Protein AF-A0A3C1FKF6-F1 (afdb_monomer)

pLDDT: mean 71.64, std 15.92, range [26.89, 93.25]

Solvent-accessible surface area (backbone atoms only — not comparable to full-atom values): 16112 Å² total; per-residue (Å²): 134,60,52,65,90,74,88,62,77,62,53,76,77,68,57,51,98,50,47,84,49,76,46,76,50,92,51,84,64,44,68,43,78,48,68,48,62,38,90,73,59,41,67,43,50,46,66,61,91,93,42,79,44,77,47,81,35,76,62,94,74,85,69,82,33,74,43,48,77,45,77,36,74,82,40,83,97,44,19,34,37,37,34,48,34,71,56,43,44,52,60,42,84,43,71,40,92,86,81,68,47,59,35,39,35,25,54,47,80,62,67,15,29,9,23,78,69,58,48,82,58,75,52,31,30,38,46,59,34,51,57,21,47,41,31,37,65,72,37,96,61,61,45,69,46,46,40,81,47,27,35,41,39,37,35,93,86,25,60,74,66,70,76,89,65,76,78,81,76,78,91,84,79,84,89,72,98,69,84,79,52,91,54,61,80,58,45,77,74,38,37,70,74,58,83,87,45,46,70,57,52,53,51,51,51,55,50,53,34,72,77,35,60,73,70,59,22,53,54,41,44,51,52,50,24,44,34,24,49,42,71,68,38,22,70,61,17,40,51,44,51,52,53,49,33,74,76,34,74,63,44,72,74,33,36,49,48,29,28,54,46,12,52,21,30,43,74,69,69,36,54,71,62,12,48,61,28,45,74,68,69

Nearest PDB structures (foldseek):
  8xwx-assembly1_B  TM=8.478E-01  e=4.883E-01  Homo sapiens
  8u1z-assembly1_A  TM=7.559E-01  e=1.425E+00  Homo sapiens
  3r9a-assembly1_D  TM=6.522E-01  e=1.766E+00  Homo sapiens
  9e8j-assembly1_Y  TM=7.747E-01  e=3.543E+00  Homo sapiens
  4f3v-assembly1_A  TM=7.743E-01  e=4.160E+00  Mycobacterium tuberculosis

Structure (mmCIF, N/CA/C/O backbone):
data_AF-A0A3C1FKF6-F1
#
_entry.id   AF-A0A3C1FKF6-F1
#
loop_
_atom_site.group_PDB
_atom_site.id
_atom_site.type_symbol
_atom_site.label_atom_id
_atom_site.label_alt_id
_atom_site.label_comp_id
_atom_site.label_asym_id
_atom_site.label_entity_id
_atom_site.label_seq_id
_atom_site.pdbx_PDB_ins_code
_atom_site.Cartn_x
_atom_site.Cartn_y
_atom_site.Cartn_z
_atom_site.occupancy
_atom_site.B_iso_or_equiv
_atom_site.auth_seq_id
_atom_site.auth_comp_id
_atom_site.auth_asym_id
_atom_site.auth_atom_id
_atom_site.pdbx_PDB_model_num
ATOM 1 N N . ASP A 1 1 ? -11.490 12.341 20.917 1.00 43.66 1 ASP A N 1
ATOM 2 C CA . ASP A 1 1 ? -12.659 11.537 21.288 1.00 43.66 1 ASP A CA 1
ATOM 3 C C . ASP A 1 1 ? -12.251 10.099 21.437 1.00 43.66 1 ASP A C 1
ATOM 5 O O . ASP A 1 1 ? -11.750 9.512 20.485 1.00 43.66 1 ASP A O 1
ATOM 9 N N . ALA A 1 2 ? -12.345 9.645 22.684 1.00 59.50 2 ALA A N 1
ATOM 10 C CA . ALA A 1 2 ? -12.038 8.303 23.149 1.00 59.50 2 ALA A CA 1
ATOM 11 C C . ALA A 1 2 ? -13.288 7.409 23.077 1.00 59.50 2 ALA A C 1
ATOM 13 O O . ALA A 1 2 ? -14.378 7.893 22.763 1.00 59.50 2 ALA A O 1
ATOM 14 N N . GLN A 1 3 ? -13.075 6.123 23.362 1.00 49.59 3 GLN A N 1
ATOM 15 C CA . GLN A 1 3 ? -14.028 5.014 23.460 1.00 49.59 3 GLN A CA 1
ATOM 16 C C . GLN A 1 3 ? -15.502 5.425 23.669 1.00 49.59 3 GLN A C 1
ATOM 18 O O . GLN A 1 3 ? -15.863 6.082 24.644 1.00 49.59 3 GLN A O 1
ATOM 23 N N . ALA A 1 4 ? -16.360 4.972 22.758 1.00 65.94 4 ALA A N 1
ATOM 24 C CA . ALA A 1 4 ? -17.811 5.092 22.836 1.00 65.94 4 ALA A CA 1
ATOM 25 C C . ALA A 1 4 ? -18.437 3.718 23.110 1.00 65.94 4 ALA A C 1
ATOM 27 O O . ALA A 1 4 ? -18.045 2.720 22.498 1.00 65.94 4 ALA A O 1
ATOM 28 N N . ASP A 1 5 ? -19.416 3.677 24.011 1.00 60.38 5 ASP A N 1
ATOM 29 C CA . ASP A 1 5 ? -20.272 2.508 24.207 1.00 60.38 5 ASP A CA 1
ATOM 30 C C . ASP A 1 5 ? -21.314 2.479 23.081 1.00 60.38 5 ASP A C 1
ATOM 32 O O . ASP A 1 5 ? -22.053 3.449 22.885 1.00 60.38 5 ASP A O 1
ATOM 36 N N . VAL A 1 6 ? -21.299 1.420 22.272 1.00 63.25 6 VAL A N 1
ATOM 37 C CA . VAL A 1 6 ? -22.139 1.316 21.074 1.00 63.25 6 VAL A CA 1
ATOM 38 C C . VAL A 1 6 ? -23.242 0.310 21.350 1.00 63.25 6 VAL A C 1
ATOM 40 O O . VAL A 1 6 ? -22.987 -0.884 21.493 1.00 63.25 6 VAL A O 1
ATOM 43 N N . ASP A 1 7 ? -24.487 0.784 21.371 1.00 64.38 7 ASP A N 1
ATOM 44 C CA . ASP A 1 7 ? -25.646 -0.093 21.491 1.00 64.38 7 ASP A CA 1
ATOM 45 C C . ASP A 1 7 ? -25.790 -0.973 20.238 1.00 64.38 7 ASP A C 1
ATOM 47 O O . ASP A 1 7 ? -26.153 -0.512 19.153 1.00 64.38 7 ASP A O 1
ATOM 51 N N . MET A 1 8 ? -25.499 -2.265 20.395 1.00 61.62 8 MET A N 1
ATOM 52 C CA . MET A 1 8 ? -25.597 -3.269 19.333 1.00 61.62 8 MET A CA 1
ATOM 53 C C . MET A 1 8 ? -26.901 -4.079 19.376 1.00 61.62 8 MET A C 1
ATOM 55 O O . MET A 1 8 ? -27.071 -5.018 18.596 1.00 61.62 8 MET A O 1
ATOM 59 N N . SER A 1 9 ? -27.859 -3.729 20.240 1.00 55.47 9 SER A N 1
ATOM 60 C CA . SER A 1 9 ? -29.133 -4.455 20.363 1.00 55.47 9 SER A CA 1
ATOM 61 C C . SER A 1 9 ? -29.942 -4.483 19.051 1.00 55.47 9 SER A C 1
ATOM 63 O O . SER A 1 9 ? -30.599 -5.483 18.741 1.00 55.47 9 SER A O 1
ATOM 65 N N . ILE A 1 10 ? -29.801 -3.447 18.212 1.00 52.59 10 ILE A N 1
ATOM 66 C CA . ILE A 1 10 ? -30.466 -3.308 16.902 1.00 52.59 10 ILE A CA 1
ATOM 67 C C . ILE A 1 10 ? -29.876 -4.250 15.832 1.00 52.59 10 ILE A C 1
ATOM 69 O O . ILE A 1 10 ? -30.537 -4.556 14.840 1.00 52.59 10 ILE A O 1
ATOM 73 N N . MET A 1 11 ? -28.675 -4.806 16.028 1.00 52.12 11 MET A N 1
ATOM 74 C CA . MET A 1 11 ? -28.052 -5.705 15.042 1.00 52.12 11 MET A CA 1
ATOM 75 C C . MET A 1 11 ? -28.843 -7.003 14.834 1.00 52.12 11 MET A C 1
ATOM 77 O O . MET A 1 11 ? -28.886 -7.534 13.722 1.00 52.12 11 MET A O 1
ATOM 81 N N . SER A 1 12 ? -29.544 -7.461 15.876 1.00 49.72 12 SER A N 1
ATOM 82 C CA . SER A 1 12 ? -30.463 -8.606 15.810 1.00 49.72 12 SER A CA 1
ATOM 83 C C . SER A 1 12 ? -31.665 -8.372 14.879 1.00 49.72 12 SER A C 1
ATOM 85 O O . SER A 1 12 ? -32.233 -9.327 14.357 1.00 49.72 12 SER A O 1
ATOM 87 N N . LEU A 1 13 ? -32.022 -7.107 14.620 1.00 45.44 13 LEU A N 1
ATOM 88 C CA . LEU A 1 13 ? -33.142 -6.701 13.762 1.00 45.44 13 LEU A CA 1
ATOM 89 C C . LEU A 1 13 ? -32.719 -6.461 12.303 1.00 45.44 13 LEU A C 1
ATOM 91 O O . LEU A 1 13 ? -33.542 -6.586 11.400 1.00 45.44 13 LEU A O 1
ATOM 95 N N . VAL A 1 14 ? -31.440 -6.148 12.061 1.00 51.41 14 VAL A N 1
ATOM 96 C CA . VAL A 1 14 ? -30.857 -5.884 10.724 1.00 51.41 14 VAL A CA 1
ATOM 97 C C . VAL A 1 14 ? -30.174 -7.134 10.140 1.00 51.41 14 VAL A C 1
ATOM 99 O O . VAL A 1 14 ? -29.569 -7.080 9.073 1.00 51.41 14 VAL A O 1
ATOM 102 N N . SER A 1 15 ? -30.299 -8.283 10.813 1.00 48.06 15 SER A N 1
ATOM 103 C CA . SER A 1 15 ? -29.730 -9.581 10.423 1.00 48.06 15 SER A CA 1
ATOM 104 C C . SER A 1 15 ? -30.361 -10.141 9.133 1.00 48.06 15 SER A C 1
ATOM 106 O O . SER A 1 15 ? -31.078 -11.138 9.137 1.00 48.06 15 SER A O 1
ATOM 108 N N . GLY A 1 16 ? -30.101 -9.501 7.994 1.00 56.84 16 GLY A N 1
ATOM 109 C CA . GLY A 1 16 ? -30.131 -10.174 6.701 1.00 56.84 16 GLY A CA 1
ATOM 110 C C . GLY A 1 16 ? -28.993 -11.200 6.621 1.00 56.84 16 GLY A C 1
ATOM 111 O O . GLY A 1 16 ? -28.049 -11.146 7.405 1.00 56.84 16 GLY A O 1
ATOM 112 N N . ASN A 1 17 ? -29.040 -12.109 5.639 1.00 64.50 17 ASN A N 1
ATOM 113 C CA . ASN A 1 17 ? -28.049 -13.178 5.376 1.00 64.50 17 ASN A CA 1
ATOM 114 C C . ASN A 1 17 ? -26.605 -12.689 5.049 1.00 64.50 17 ASN A C 1
ATOM 116 O O . ASN A 1 17 ? -25.882 -13.351 4.301 1.00 64.50 17 ASN A O 1
ATOM 120 N N . LEU A 1 18 ? -26.199 -11.500 5.495 1.00 68.44 18 LEU A N 1
ATOM 121 C CA . LEU A 1 18 ? -24.912 -10.857 5.219 1.00 68.44 18 LEU A CA 1
ATOM 122 C 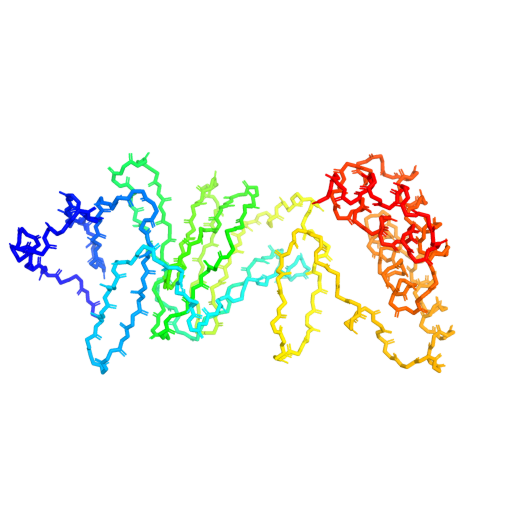C . LEU A 1 18 ? -24.013 -10.755 6.449 1.00 68.44 18 LEU A C 1
ATOM 124 O O . LEU A 1 18 ? -22.802 -10.669 6.284 1.00 68.44 18 LEU A O 1
ATOM 128 N N . MET A 1 19 ? -24.574 -10.775 7.657 1.00 74.00 19 MET A N 1
ATOM 129 C CA . MET A 1 19 ? -23.821 -10.635 8.899 1.00 74.00 19 MET A CA 1
ATOM 130 C C . MET A 1 19 ? -24.440 -11.530 9.968 1.00 74.00 19 MET A C 1
ATOM 132 O O . MET A 1 19 ? -25.651 -11.495 10.178 1.00 74.00 19 MET A O 1
ATOM 136 N N . SER A 1 20 ? -23.616 -12.344 10.621 1.00 71.94 20 SER A N 1
ATOM 137 C CA . SER A 1 20 ? -24.072 -13.358 11.579 1.00 71.94 20 SER A CA 1
ATOM 138 C C . SER A 1 20 ? -23.822 -12.980 13.034 1.00 71.94 20 SER A C 1
ATOM 140 O O . SER A 1 20 ? -24.512 -13.488 13.916 1.00 71.94 20 SER A O 1
ATOM 142 N N . ARG A 1 21 ? -22.839 -12.116 13.308 1.00 77.25 21 ARG A N 1
ATOM 143 C CA . ARG A 1 21 ? -22.433 -11.761 14.673 1.00 77.25 21 ARG A CA 1
ATOM 144 C C . ARG A 1 21 ? -21.689 -10.428 14.699 1.00 77.25 21 ARG A C 1
ATOM 146 O O . ARG A 1 21 ? -20.977 -10.103 13.757 1.00 77.25 21 ARG A O 1
ATOM 153 N N . GLY A 1 22 ? -21.836 -9.682 15.792 1.00 80.81 22 GLY A N 1
ATOM 154 C CA . GLY A 1 22 ? -21.051 -8.489 16.104 1.00 80.81 22 GLY A CA 1
ATOM 155 C C . GLY A 1 22 ? -20.563 -8.532 17.550 1.00 80.81 22 GLY A C 1
ATOM 156 O O . GLY A 1 22 ? -21.286 -9.002 18.429 1.00 80.81 22 GLY A O 1
ATOM 157 N N . ARG A 1 23 ? -19.334 -8.079 17.806 1.00 85.56 23 ARG A N 1
ATOM 158 C CA . ARG A 1 23 ? -18.764 -7.926 19.154 1.00 85.56 23 ARG A CA 1
ATOM 159 C C . ARG A 1 23 ? -17.966 -6.630 19.250 1.00 85.56 23 ARG A C 1
ATOM 161 O O . ARG A 1 23 ? -17.277 -6.256 18.305 1.00 85.56 23 ARG A O 1
ATOM 168 N N . GLN A 1 24 ? -18.031 -5.979 20.403 1.00 85.56 24 GLN A N 1
ATOM 169 C CA . GLN A 1 24 ? -17.144 -4.869 20.726 1.00 85.56 24 GLN A CA 1
ATOM 170 C C . GLN A 1 24 ? -15.888 -5.428 21.392 1.00 85.56 24 GLN A C 1
ATOM 172 O O . GLN A 1 24 ? -15.977 -6.280 22.277 1.00 85.56 24 GLN A O 1
ATOM 177 N N . VAL A 1 25 ? -14.723 -4.975 20.939 1.00 86.81 25 VAL A N 1
ATOM 178 C CA . VAL A 1 25 ? -13.428 -5.326 21.525 1.00 86.81 25 VAL A CA 1
ATOM 179 C C . VAL A 1 25 ? -12.979 -4.157 22.393 1.00 86.81 25 VAL A C 1
ATOM 181 O O . VAL A 1 25 ? -13.011 -3.004 21.961 1.00 86.81 25 VAL A O 1
ATOM 184 N N . SER A 1 26 ? -12.596 -4.450 23.634 1.00 85.12 26 SER A N 1
ATOM 185 C CA . SER A 1 26 ? -12.106 -3.437 24.568 1.00 85.12 26 SER A CA 1
ATOM 186 C C . SER A 1 26 ? -10.786 -2.847 24.079 1.00 85.12 26 SER A C 1
ATOM 188 O O . SER A 1 26 ? -9.858 -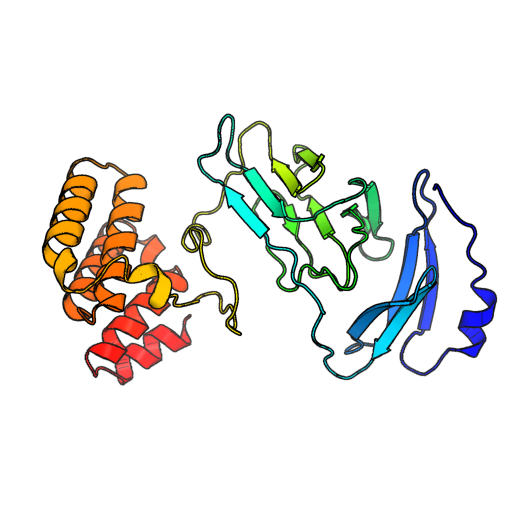3.585 23.755 1.00 85.12 26 SER A O 1
ATOM 190 N N . HIS A 1 27 ? -10.697 -1.521 24.070 1.00 88.19 27 HIS A N 1
ATOM 191 C CA . HIS A 1 27 ? -9.479 -0.776 23.779 1.00 88.19 27 HIS A CA 1
ATOM 192 C C . HIS A 1 27 ? -9.537 0.564 24.526 1.00 88.19 27 HIS A C 1
ATOM 194 O O . HIS A 1 27 ? -10.615 1.132 24.679 1.00 88.19 27 HIS A O 1
ATOM 200 N N . GLU A 1 28 ? -8.391 1.063 24.991 1.00 85.00 28 GLU A N 1
ATOM 201 C CA . GLU A 1 28 ? -8.305 2.255 25.850 1.00 85.00 28 GLU A CA 1
ATOM 202 C C . GLU A 1 28 ? -8.667 3.550 25.097 1.00 85.00 28 GLU A C 1
ATOM 204 O O . GLU A 1 28 ? -9.496 4.333 25.554 1.00 85.00 28 GLU A O 1
ATOM 209 N N . ASP A 1 29 ? -8.101 3.746 23.900 1.00 85.00 29 ASP A N 1
ATOM 210 C CA . ASP A 1 29 ? -8.241 5.012 23.161 1.00 85.00 29 ASP A CA 1
ATOM 211 C C . ASP A 1 29 ? -9.274 5.023 22.021 1.00 85.00 29 ASP A C 1
ATOM 213 O O . ASP A 1 29 ? -9.633 6.096 21.530 1.00 85.00 29 ASP A O 1
ATOM 217 N N . VAL A 1 30 ? -9.752 3.861 21.562 1.00 87.00 30 VAL A N 1
ATOM 218 C CA . VAL A 1 30 ? -10.619 3.751 20.376 1.00 87.00 30 VAL A CA 1
ATOM 219 C C . VAL A 1 30 ? -11.775 2.781 20.588 1.00 87.00 30 VAL A C 1
ATOM 221 O O . VAL A 1 30 ? -11.711 1.868 21.404 1.00 87.00 30 VAL A O 1
ATOM 224 N N . THR A 1 31 ? -12.839 2.958 19.809 1.00 87.00 31 THR A N 1
ATOM 225 C CA . THR A 1 31 ? -13.939 1.992 19.728 1.00 87.00 31 THR A CA 1
ATOM 226 C C . THR A 1 31 ? -13.635 0.968 18.646 1.00 87.00 31 THR A C 1
ATOM 228 O O . THR A 1 31 ? -13.514 1.328 17.474 1.00 87.00 31 THR A O 1
ATOM 231 N N . VAL A 1 32 ? -13.557 -0.308 19.020 1.00 88.88 32 VAL A N 1
ATOM 232 C CA . VAL A 1 32 ? -13.322 -1.408 18.080 1.00 88.88 32 VAL A CA 1
ATOM 233 C C . VAL A 1 32 ? -14.561 -2.288 18.014 1.00 88.88 32 VAL A C 1
ATOM 235 O O . VAL A 1 32 ? -14.992 -2.845 19.022 1.00 88.88 32 VAL A O 1
ATOM 238 N N . LEU A 1 33 ? -15.122 -2.430 16.816 1.00 88.38 33 LEU A N 1
ATOM 239 C CA . LEU A 1 33 ? -16.244 -3.322 16.539 1.00 88.38 33 LEU A CA 1
ATOM 240 C C . LEU A 1 33 ? -15.793 -4.374 15.524 1.00 88.38 33 LEU A C 1
ATOM 242 O O . LEU A 1 33 ? -15.226 -4.029 14.489 1.00 88.38 33 LEU A O 1
ATOM 246 N N . ALA A 1 34 ? -16.046 -5.645 15.824 1.00 87.38 34 ALA A N 1
ATOM 247 C CA . ALA A 1 34 ? -15.732 -6.775 14.960 1.00 87.38 34 ALA A CA 1
ATOM 248 C C . ALA A 1 34 ? -17.022 -7.492 14.555 1.00 87.38 34 ALA A C 1
ATOM 250 O O . ALA A 1 34 ? -17.866 -7.781 15.409 1.00 87.38 34 ALA A O 1
ATOM 251 N N . PHE A 1 35 ? -17.158 -7.792 13.264 1.00 84.62 35 PHE A N 1
ATOM 252 C CA . PHE A 1 35 ? -18.355 -8.394 12.684 1.00 84.62 35 PHE A CA 1
ATOM 253 C C . PHE A 1 35 ? -18.009 -9.628 11.857 1.00 84.62 35 PHE A C 1
ATOM 255 O O . PHE A 1 35 ? -17.092 -9.588 11.039 1.00 84.62 35 PHE A O 1
ATOM 262 N N . ASP A 1 36 ? -18.808 -10.679 12.010 1.00 83.88 36 ASP A N 1
ATOM 263 C CA . ASP A 1 36 ? -18.746 -11.862 11.160 1.00 83.88 36 ASP A CA 1
ATOM 264 C C . ASP A 1 36 ? -19.649 -11.613 9.951 1.00 83.88 36 ASP A C 1
ATOM 266 O O . ASP A 1 36 ? -20.876 -11.514 10.083 1.00 83.88 36 ASP A O 1
ATOM 270 N N . VAL A 1 37 ? -19.041 -11.490 8.773 1.00 82.25 37 VAL A N 1
ATOM 271 C CA . VAL A 1 37 ? -19.737 -11.213 7.511 1.00 82.25 37 VAL A CA 1
ATOM 272 C C . VAL A 1 37 ? -19.720 -12.432 6.593 1.00 82.25 37 VAL A C 1
ATOM 274 O O . VAL A 1 37 ? -18.760 -13.199 6.554 1.00 82.25 37 VAL A O 1
ATOM 277 N N . ALA A 1 38 ? -20.793 -12.623 5.827 1.00 77.94 38 ALA A N 1
ATOM 278 C CA . ALA A 1 38 ? -20.892 -13.718 4.870 1.00 77.94 38 ALA A CA 1
ATOM 279 C C . ALA A 1 38 ? -19.832 -13.576 3.764 1.00 77.94 38 ALA A C 1
ATOM 281 O O . ALA A 1 38 ? -19.553 -12.468 3.297 1.00 77.94 38 ALA A O 1
ATOM 282 N N . ALA A 1 39 ? -19.286 -14.697 3.288 1.00 74.81 39 ALA A N 1
ATOM 283 C CA . ALA A 1 39 ? -18.313 -14.697 2.197 1.00 74.81 39 ALA A CA 1
ATOM 284 C C . ALA A 1 39 ? -18.851 -13.967 0.949 1.00 74.81 39 ALA A C 1
ATOM 286 O O . ALA A 1 39 ? -20.017 -14.115 0.577 1.00 74.81 39 ALA A O 1
ATOM 287 N N . GLY A 1 40 ? -17.994 -13.171 0.305 1.00 69.94 40 GLY A N 1
ATOM 288 C CA . GLY A 1 40 ? -18.373 -12.333 -0.840 1.00 69.94 40 GLY A CA 1
ATOM 289 C C . GLY A 1 40 ? -19.103 -11.034 -0.471 1.00 69.94 40 GLY A C 1
ATOM 290 O O . GLY A 1 40 ? -19.538 -10.316 -1.368 1.00 69.94 40 GLY A O 1
ATOM 291 N N . THR A 1 41 ? -19.235 -10.714 0.820 1.00 70.75 41 THR A N 1
ATOM 292 C CA . THR A 1 41 ? -19.714 -9.403 1.276 1.00 70.75 41 THR A CA 1
ATOM 293 C C . THR A 1 41 ? -18.579 -8.386 1.206 1.00 70.75 41 THR A C 1
ATOM 295 O O . THR A 1 41 ? -17.487 -8.621 1.716 1.00 70.75 41 THR A O 1
ATOM 298 N N . MET A 1 42 ? -18.846 -7.248 0.581 1.00 71.31 42 MET A N 1
ATOM 299 C CA . MET A 1 42 ? -17.968 -6.087 0.538 1.00 71.31 42 MET A CA 1
ATOM 300 C C . MET A 1 42 ? -18.479 -5.011 1.492 1.00 71.31 42 MET A C 1
ATOM 302 O O . MET A 1 42 ? -19.687 -4.848 1.675 1.00 71.31 42 MET A O 1
ATOM 306 N N . VAL A 1 43 ? -17.543 -4.272 2.085 1.00 75.38 43 VAL A N 1
ATOM 307 C CA . VAL A 1 43 ? -17.825 -3.174 3.013 1.00 75.38 43 VAL A CA 1
ATOM 308 C C . VAL A 1 43 ? -17.621 -1.854 2.285 1.00 75.38 43 VAL A C 1
ATOM 310 O O . VAL A 1 43 ? -16.530 -1.592 1.776 1.00 75.38 43 VAL A O 1
ATOM 313 N N . HIS A 1 44 ? -18.644 -1.008 2.267 1.00 73.38 44 HIS A N 1
ATOM 314 C CA . HIS A 1 44 ? -18.557 0.358 1.774 1.00 73.38 44 HIS A CA 1
ATOM 315 C C . HIS A 1 44 ? -18.747 1.332 2.935 1.00 73.38 44 HIS A C 1
ATOM 317 O O . HIS A 1 44 ? -19.688 1.207 3.714 1.00 73.38 44 HIS A O 1
ATOM 323 N N . VAL A 1 45 ? -17.833 2.294 3.064 1.00 74.06 45 VAL A N 1
ATOM 324 C CA . VAL A 1 45 ? -17.867 3.291 4.135 1.00 74.06 45 VAL A CA 1
ATOM 325 C C . VAL A 1 45 ? -18.163 4.650 3.529 1.00 74.06 45 VAL A C 1
ATOM 327 O O . VAL A 1 45 ? -17.423 5.138 2.671 1.00 74.06 45 VAL A O 1
ATOM 330 N N . ASN A 1 46 ? -19.231 5.270 4.016 1.00 70.88 46 ASN A N 1
ATOM 331 C CA . ASN A 1 46 ? -19.628 6.621 3.668 1.00 70.88 46 ASN A CA 1
ATOM 332 C C . ASN A 1 46 ? -19.758 7.470 4.936 1.00 70.88 46 ASN A C 1
ATOM 334 O O . ASN A 1 46 ? -19.974 6.963 6.038 1.00 70.88 46 ASN A O 1
ATOM 338 N N . ARG A 1 47 ? -19.657 8.786 4.782 1.00 69.81 47 ARG A N 1
ATOM 339 C CA . ARG A 1 47 ? -19.917 9.733 5.859 1.00 69.81 47 ARG A CA 1
ATOM 340 C C . ARG A 1 47 ? -20.894 10.785 5.373 1.00 69.81 47 ARG A C 1
ATOM 342 O O . ARG A 1 47 ? -20.590 11.561 4.471 1.00 69.81 47 ARG A O 1
ATOM 349 N N . GLN A 1 48 ? -22.050 10.842 6.017 1.00 71.38 48 GLN A N 1
ATOM 350 C CA . GLN A 1 48 ? -23.033 11.893 5.804 1.00 71.38 48 GLN A CA 1
ATOM 351 C C . GLN A 1 48 ? -23.006 12.822 7.016 1.00 71.38 48 GLN A C 1
ATOM 353 O O . GLN A 1 48 ? -23.472 12.471 8.098 1.00 71.38 48 GLN A O 1
ATOM 358 N N . GLN A 1 49 ? -22.422 14.011 6.841 1.00 74.69 49 GLN A N 1
ATOM 359 C CA . GLN A 1 49 ? -22.231 14.998 7.910 1.00 74.69 49 GLN A CA 1
ATOM 360 C C . GLN A 1 49 ? -21.435 14.413 9.102 1.00 74.69 49 GLN A C 1
ATOM 362 O O . GLN A 1 49 ? -20.231 14.156 8.996 1.00 74.69 49 GLN A O 1
ATOM 367 N N . SER A 1 50 ? -22.101 14.193 10.235 1.00 76.88 50 SER A N 1
ATOM 368 C CA . SER A 1 50 ? -21.514 13.637 11.461 1.00 76.88 50 SER A CA 1
ATOM 369 C C . SER A 1 50 ? -21.777 12.140 11.631 1.00 76.88 50 SER A C 1
ATOM 371 O O . SER A 1 50 ? -21.350 11.565 12.626 1.00 76.88 50 SER A O 1
ATOM 373 N N . VAL A 1 51 ? -22.466 11.508 10.679 1.00 75.12 51 VAL A N 1
ATOM 374 C CA . VAL A 1 51 ? -22.838 10.093 10.740 1.00 75.12 51 VAL A CA 1
ATOM 375 C C . VAL A 1 51 ? -21.948 9.291 9.801 1.00 75.12 51 VAL A C 1
ATOM 377 O O . VAL A 1 51 ? -21.880 9.567 8.601 1.00 75.12 51 VAL A O 1
ATOM 380 N N . TRP A 1 52 ? -21.273 8.286 10.354 1.00 76.12 52 TRP A N 1
ATOM 381 C CA . TRP A 1 52 ? -20.623 7.239 9.573 1.00 76.12 52 TRP A CA 1
ATOM 382 C C . TRP A 1 52 ? -21.650 6.165 9.232 1.00 76.12 52 TRP A C 1
ATOM 384 O O . TRP A 1 52 ? -22.335 5.653 10.114 1.00 76.12 52 TRP A O 1
ATOM 394 N N . GLN A 1 53 ? -21.753 5.842 7.949 1.00 76.00 53 GLN A N 1
ATOM 395 C CA . GLN A 1 53 ? -22.613 4.790 7.430 1.00 76.00 53 GLN A CA 1
ATOM 396 C C . GLN A 1 53 ? -21.728 3.695 6.837 1.00 76.00 53 GLN A C 1
ATOM 398 O O . GLN A 1 53 ? -20.845 3.971 6.023 1.00 76.00 53 GLN A O 1
ATOM 403 N N . ILE A 1 54 ? -21.963 2.458 7.269 1.00 79.06 54 ILE A N 1
ATOM 404 C CA . ILE A 1 54 ? -21.242 1.275 6.807 1.00 79.06 54 ILE A CA 1
ATOM 405 C C . ILE A 1 54 ? -22.256 0.384 6.099 1.00 79.06 54 ILE A C 1
ATOM 407 O O . ILE A 1 54 ? -23.158 -0.160 6.733 1.00 79.06 54 ILE A O 1
ATOM 411 N N . ASP A 1 55 ? -22.106 0.246 4.788 1.00 74.00 55 ASP A N 1
ATOM 412 C CA . ASP A 1 55 ? -22.969 -0.581 3.958 1.00 74.00 55 ASP A CA 1
ATOM 413 C C . ASP A 1 55 ? -22.291 -1.928 3.689 1.00 74.00 55 ASP A C 1
ATOM 415 O O . ASP A 1 55 ? -21.137 -1.992 3.261 1.00 74.00 55 ASP A O 1
ATOM 419 N N . LEU A 1 56 ? -23.027 -3.017 3.911 1.00 74.62 56 LEU A N 1
ATOM 420 C CA . LEU A 1 56 ? -22.619 -4.371 3.544 1.00 74.62 56 LEU A CA 1
ATOM 421 C C . LEU A 1 56 ? -23.320 -4.756 2.242 1.00 74.62 56 LEU A C 1
ATOM 423 O O . LEU A 1 56 ? -24.544 -4.880 2.197 1.00 74.62 56 LEU A O 1
ATOM 427 N N . VAL A 1 57 ? -22.554 -4.943 1.172 1.00 71.12 57 VAL A N 1
ATOM 428 C CA . VAL A 1 57 ? -23.083 -5.160 -0.183 1.00 71.12 57 VAL A CA 1
ATOM 429 C C . VAL A 1 57 ? -22.447 -6.388 -0.828 1.00 71.12 57 VAL A C 1
ATOM 431 O O . VAL A 1 57 ? -21.306 -6.724 -0.547 1.00 71.12 57 VAL A O 1
ATOM 434 N N . ARG A 1 58 ? -23.170 -7.085 -1.713 1.00 64.38 58 ARG A N 1
ATOM 435 C CA . ARG A 1 58 ? -22.628 -8.236 -2.475 1.00 64.38 58 ARG A CA 1
ATOM 436 C C . ARG A 1 58 ? -22.038 -7.855 -3.837 1.00 64.38 58 ARG A C 1
ATOM 438 O O . ARG A 1 58 ? -21.459 -8.699 -4.510 1.00 64.38 58 ARG A O 1
ATOM 445 N N . ASN A 1 59 ? -22.207 -6.598 -4.246 1.00 55.59 59 ASN A N 1
ATOM 446 C CA . ASN A 1 59 ? -21.745 -6.074 -5.529 1.00 55.59 59 ASN A CA 1
ATOM 447 C C . ASN A 1 59 ? -20.561 -5.128 -5.306 1.00 55.59 59 ASN A C 1
ATOM 449 O O . ASN A 1 59 ? -20.524 -4.421 -4.301 1.00 55.59 59 ASN A O 1
ATOM 453 N N . TYR A 1 60 ? -19.623 -5.099 -6.255 1.00 52.72 60 TYR A N 1
ATOM 454 C CA . TYR A 1 60 ? -18.439 -4.243 -6.182 1.00 52.72 60 TYR A CA 1
ATOM 455 C C . TYR A 1 60 ? -18.827 -2.761 -6.172 1.00 52.72 60 TYR A C 1
ATOM 457 O O . TYR A 1 60 ? -19.471 -2.280 -7.105 1.00 52.72 60 TYR A O 1
ATOM 465 N N . VAL A 1 61 ? -18.418 -2.047 -5.123 1.00 52.09 61 VAL A N 1
ATOM 466 C CA . VAL A 1 61 ? -18.526 -0.589 -5.025 1.00 52.09 61 VAL A CA 1
ATOM 467 C C . VAL A 1 61 ? -17.112 -0.028 -5.040 1.00 52.09 61 VAL A C 1
ATOM 469 O O . VAL A 1 61 ? -16.301 -0.358 -4.177 1.00 52.09 61 VAL A O 1
ATOM 472 N N . THR A 1 62 ? -16.810 0.797 -6.040 1.00 46.81 62 THR A N 1
ATOM 473 C CA . THR A 1 62 ? -15.510 1.459 -6.167 1.00 46.81 62 THR A CA 1
ATOM 474 C C . THR A 1 62 ? -15.291 2.402 -4.974 1.00 46.81 62 THR A C 1
ATOM 476 O O . THR A 1 62 ? -16.139 3.266 -4.744 1.00 46.81 62 THR A O 1
ATOM 479 N N . PRO A 1 63 ? -14.185 2.280 -4.213 1.00 51.38 63 PRO A N 1
ATOM 480 C CA . PRO A 1 63 ? -13.856 3.229 -3.147 1.00 51.38 63 PRO A CA 1
ATOM 481 C C . PRO A 1 63 ? -13.683 4.652 -3.697 1.00 51.38 63 PRO A C 1
ATOM 483 O O . PRO A 1 63 ? -13.117 4.824 -4.775 1.00 51.38 63 PRO A O 1
ATOM 486 N N . ALA A 1 64 ? -14.121 5.679 -2.959 1.00 47.97 64 ALA A N 1
ATOM 487 C CA . ALA A 1 64 ? -14.007 7.069 -3.422 1.00 47.97 64 ALA A CA 1
ATOM 488 C C . ALA A 1 64 ? -12.558 7.609 -3.444 1.00 47.97 64 ALA A C 1
ATOM 490 O O . ALA A 1 64 ? -12.300 8.611 -4.109 1.00 47.97 64 ALA A O 1
ATOM 491 N N . GLY A 1 65 ? -11.604 6.962 -2.760 1.00 53.94 65 GLY A N 1
ATOM 492 C CA . GLY A 1 65 ? -10.189 7.341 -2.766 1.00 53.94 65 GLY A CA 1
ATOM 493 C C . GLY A 1 65 ? -9.239 6.195 -2.399 1.00 53.94 65 GLY A C 1
ATOM 494 O O . GLY A 1 65 ? -9.557 5.312 -1.606 1.00 53.94 65 GLY A O 1
ATOM 495 N N . VAL A 1 66 ? -8.030 6.210 -2.965 1.00 63.12 66 VAL A N 1
ATOM 496 C CA . VAL A 1 66 ? -6.987 5.215 -2.661 1.00 63.12 66 VAL A CA 1
ATOM 497 C C . VAL A 1 66 ? -5.855 5.873 -1.882 1.00 63.12 66 VAL A C 1
ATOM 499 O O . VAL A 1 66 ? -5.226 6.821 -2.355 1.00 63.12 66 VAL A O 1
ATOM 502 N N . LEU A 1 67 ? -5.555 5.333 -0.704 1.00 64.56 67 LEU A N 1
ATOM 503 C CA . LEU A 1 67 ? -4.397 5.711 0.094 1.00 64.56 67 LEU A CA 1
ATOM 504 C C . LEU A 1 67 ? -3.124 5.226 -0.599 1.00 64.56 67 LEU A C 1
ATOM 506 O O . LEU A 1 67 ? -2.862 4.028 -0.738 1.00 64.56 67 LEU A O 1
ATOM 510 N N . GLN A 1 68 ? -2.325 6.182 -1.068 1.00 65.75 68 GLN A N 1
ATOM 511 C CA . GLN A 1 68 ? -1.114 5.883 -1.818 1.00 65.75 68 GLN A CA 1
ATOM 512 C C . GLN A 1 68 ? -0.007 5.399 -0.888 1.00 65.75 68 GLN A C 1
ATOM 514 O O . GLN A 1 68 ? 0.512 6.167 -0.077 1.00 65.75 68 GLN A O 1
ATOM 519 N N . VAL A 1 69 ? 0.413 4.151 -1.085 1.00 66.06 69 VAL A N 1
ATOM 520 C CA . VAL A 1 69 ? 1.608 3.592 -0.451 1.00 66.06 69 VAL A CA 1
ATOM 521 C C . VAL A 1 69 ? 2.826 3.880 -1.334 1.00 66.06 69 VAL A C 1
ATOM 523 O O . VAL A 1 69 ? 3.007 3.286 -2.403 1.00 66.06 69 VAL A O 1
ATOM 526 N N . VAL A 1 70 ? 3.670 4.795 -0.876 1.00 68.81 70 VAL A N 1
ATOM 527 C CA . VAL A 1 70 ? 4.938 5.201 -1.481 1.00 68.81 70 VAL A CA 1
ATOM 528 C C . VAL A 1 70 ? 6.086 4.514 -0.748 1.00 68.81 70 VAL A C 1
ATOM 530 O O . VAL A 1 70 ? 6.083 4.393 0.470 1.00 68.81 70 VAL A O 1
ATOM 533 N N . ARG A 1 71 ? 7.082 4.043 -1.496 1.00 62.50 71 ARG A N 1
ATOM 534 C CA . ARG A 1 71 ? 8.299 3.456 -0.930 1.00 62.50 71 ARG A CA 1
ATOM 535 C C . ARG A 1 71 ? 9.453 4.418 -1.131 1.00 62.50 71 ARG A C 1
ATOM 537 O O . ARG A 1 71 ? 9.660 4.873 -2.255 1.00 62.50 71 ARG A O 1
ATOM 544 N N . GLU A 1 72 ? 10.219 4.665 -0.078 1.00 58.09 72 GLU A N 1
ATOM 545 C CA . GLU A 1 72 ? 11.403 5.521 -0.120 1.00 58.09 72 GLU A CA 1
ATOM 546 C C . GLU A 1 72 ? 12.643 4.738 0.356 1.00 58.09 72 GLU A C 1
ATOM 548 O O . GLU A 1 72 ? 13.116 4.935 1.474 1.00 58.09 72 GLU A O 1
ATOM 553 N N . PRO A 1 73 ? 13.188 3.831 -0.489 1.00 49.31 73 PRO A N 1
ATOM 554 C CA . PRO A 1 73 ? 14.371 3.015 -0.172 1.00 49.31 73 PRO A CA 1
ATOM 555 C C . PRO A 1 73 ? 15.603 3.817 0.251 1.00 49.31 73 PRO A C 1
ATOM 557 O O . PRO A 1 73 ? 16.396 3.343 1.053 1.00 49.31 73 PRO A O 1
ATOM 560 N N . ASN A 1 74 ? 15.776 5.006 -0.330 1.00 46.06 74 ASN A N 1
ATOM 561 C CA . ASN A 1 74 ? 16.990 5.817 -0.207 1.00 46.06 74 ASN A CA 1
ATOM 562 C C . ASN A 1 74 ? 16.819 7.002 0.751 1.00 46.06 74 ASN A C 1
ATOM 564 O O . ASN A 1 74 ? 17.637 7.918 0.734 1.00 46.06 74 ASN A O 1
ATOM 568 N N . ALA A 1 75 ? 15.723 7.051 1.507 1.00 47.94 75 ALA A N 1
ATOM 569 C CA . ALA A 1 75 ? 15.537 8.113 2.476 1.00 47.94 75 ALA A CA 1
ATOM 570 C C . ALA A 1 75 ? 16.427 7.871 3.701 1.00 47.94 75 ALA A C 1
ATOM 572 O O . ALA A 1 75 ? 16.411 6.789 4.286 1.00 47.94 75 ALA A O 1
ATOM 573 N N . GLU A 1 76 ? 17.198 8.885 4.083 1.00 39.94 76 GLU A N 1
ATOM 574 C CA . GLU A 1 76 ? 18.012 8.847 5.296 1.00 39.94 76 GLU A CA 1
ATOM 575 C C . GLU A 1 76 ? 17.142 9.032 6.554 1.00 39.94 76 GLU A C 1
ATOM 577 O O . GLU A 1 76 ? 16.149 9.766 6.505 1.00 39.94 76 GLU A O 1
ATOM 582 N N . PRO A 1 77 ? 17.486 8.407 7.697 1.00 40.19 77 PRO A N 1
ATOM 583 C CA . PRO A 1 77 ? 18.685 7.596 7.938 1.00 40.19 77 PRO A CA 1
ATOM 584 C C . PRO A 1 77 ? 18.558 6.130 7.489 1.00 40.19 77 PRO A C 1
ATOM 586 O O . PRO A 1 77 ? 19.579 5.481 7.312 1.00 40.19 77 PRO A O 1
ATOM 589 N N . ASN A 1 78 ? 17.339 5.629 7.265 1.00 56.72 78 ASN A N 1
ATOM 590 C CA . ASN A 1 78 ? 17.037 4.246 6.893 1.00 56.72 78 ASN A CA 1
ATOM 591 C C . ASN A 1 78 ? 15.790 4.216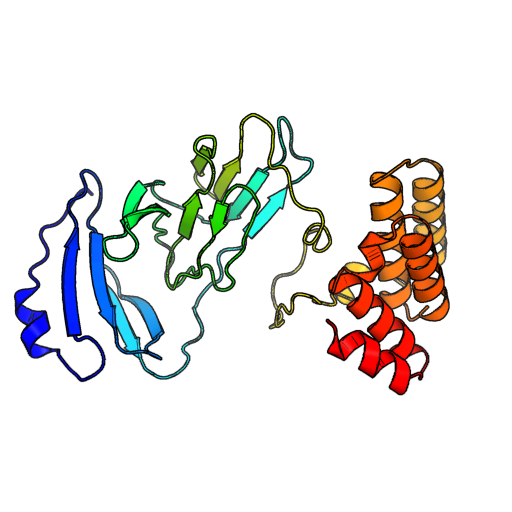 5.984 1.00 56.72 78 ASN A C 1
ATOM 593 O O . ASN A 1 78 ? 14.809 4.910 6.265 1.00 56.72 78 ASN A O 1
ATOM 597 N N . GLY A 1 79 ? 15.804 3.403 4.920 1.00 60.50 79 GLY A N 1
ATOM 598 C CA . GLY A 1 79 ? 14.693 3.309 3.966 1.00 60.50 79 GLY A CA 1
ATOM 599 C C . GLY A 1 79 ? 13.353 2.990 4.640 1.00 60.50 79 GLY A C 1
ATOM 600 O O . GLY A 1 79 ? 13.283 2.146 5.537 1.00 60.50 79 GLY A O 1
ATOM 601 N N . HIS A 1 80 ? 12.288 3.668 4.208 1.00 66.88 80 HIS A N 1
ATOM 602 C CA . HIS A 1 80 ? 10.981 3.613 4.863 1.00 66.88 80 HIS A CA 1
ATOM 603 C C . HIS A 1 80 ? 9.819 3.541 3.858 1.00 66.88 80 HIS A C 1
ATOM 605 O O . HIS A 1 80 ? 9.972 3.780 2.654 1.00 66.88 80 HIS A O 1
ATOM 611 N N . VAL A 1 81 ? 8.634 3.180 4.350 1.00 74.69 81 VAL A N 1
ATOM 612 C CA . VAL A 1 81 ? 7.384 3.177 3.578 1.00 74.69 81 VAL A CA 1
ATOM 613 C C . VAL A 1 81 ? 6.491 4.304 4.082 1.00 74.69 81 VAL A C 1
ATOM 615 O O . VAL A 1 81 ? 6.273 4.436 5.280 1.00 74.69 81 VAL A O 1
ATOM 618 N N . LEU A 1 82 ? 5.972 5.114 3.163 1.00 76.94 82 LEU A N 1
ATOM 619 C CA . LEU A 1 82 ? 5.031 6.197 3.432 1.00 76.94 82 LEU A CA 1
ATOM 620 C C . LEU A 1 82 ? 3.649 5.829 2.911 1.00 76.94 82 LEU A C 1
ATOM 622 O O . LEU A 1 82 ? 3.501 5.429 1.760 1.00 76.94 82 LEU A O 1
ATOM 626 N N . ILE A 1 83 ? 2.618 6.045 3.712 1.00 78.69 83 ILE A N 1
ATOM 627 C CA . ILE A 1 83 ? 1.228 5.995 3.264 1.00 78.69 83 ILE A CA 1
ATOM 628 C C . ILE A 1 83 ? 0.666 7.402 3.378 1.00 78.69 83 ILE A C 1
ATOM 630 O O . ILE A 1 83 ? 0.556 7.937 4.478 1.00 78.69 83 ILE A O 1
ATOM 634 N N . LYS A 1 84 ? 0.339 8.031 2.248 1.00 75.12 84 LYS A N 1
ATOM 635 C CA . LYS A 1 84 ? -0.189 9.401 2.246 1.00 75.12 84 LYS A CA 1
ATOM 636 C C . LYS A 1 84 ? -1.608 9.415 2.803 1.00 75.12 84 LYS A C 1
ATOM 638 O O . LYS A 1 84 ? -2.491 8.793 2.221 1.00 75.12 84 LYS A O 1
ATOM 643 N N . ALA A 1 85 ? -1.807 10.161 3.881 1.00 74.88 85 ALA A N 1
ATOM 644 C CA . ALA A 1 85 ? -3.095 10.381 4.530 1.00 74.88 85 ALA A CA 1
ATOM 645 C C . ALA A 1 85 ? -3.086 11.797 5.116 1.00 74.88 85 ALA A C 1
ATOM 647 O O . ALA A 1 85 ? -2.120 12.166 5.776 1.00 74.88 85 ALA A O 1
ATOM 648 N N . LEU A 1 86 ? -4.113 12.616 4.889 1.00 71.44 86 LEU A N 1
ATOM 649 C CA . LEU A 1 86 ? -4.097 14.025 5.297 1.00 71.44 86 LEU A CA 1
ATOM 650 C C . LEU A 1 86 ? -4.043 14.163 6.818 1.00 71.44 86 LEU A C 1
ATOM 652 O O . LEU A 1 86 ? -3.299 14.986 7.352 1.00 71.44 86 LEU A O 1
ATOM 656 N N . SER A 1 87 ? -4.847 13.378 7.530 1.00 74.38 87 SER A N 1
ATOM 657 C CA . SER A 1 87 ? -4.965 13.465 8.988 1.00 74.38 87 SER A CA 1
ATOM 658 C C . SER A 1 87 ? -5.192 12.093 9.628 1.00 74.38 87 SER A C 1
ATOM 660 O O . SER A 1 87 ? -6.261 11.856 10.197 1.00 74.38 87 SER A O 1
ATOM 662 N N . PRO A 1 88 ? -4.200 11.184 9.550 1.00 84.06 88 PRO A N 1
ATOM 663 C CA . PRO A 1 88 ? -4.275 9.901 10.230 1.00 84.06 88 PRO A CA 1
ATOM 664 C C . PRO A 1 88 ? -4.279 10.094 11.751 1.00 84.06 88 PRO A C 1
ATOM 666 O O . PRO A 1 88 ? -3.605 10.976 12.291 1.00 84.06 88 PRO A O 1
ATOM 669 N N . LYS A 1 89 ? -5.041 9.256 12.455 1.00 84.94 89 LYS A N 1
ATOM 670 C CA . LYS A 1 89 ? -5.003 9.128 13.918 1.00 84.94 89 LYS A CA 1
ATOM 671 C C . LYS A 1 89 ? -4.351 7.804 14.297 1.00 84.94 89 LYS A C 1
ATOM 673 O O . LYS A 1 89 ? -4.613 6.792 13.655 1.00 84.94 89 LYS A O 1
ATOM 678 N N . GLY A 1 90 ? -3.524 7.802 15.336 1.00 85.56 90 GLY A N 1
ATOM 679 C CA . GLY A 1 90 ? -2.776 6.615 15.753 1.00 85.56 90 GLY A CA 1
ATOM 680 C C . GLY A 1 90 ? -1.361 6.553 15.155 1.00 85.56 90 GLY A C 1
ATOM 681 O O . GLY A 1 90 ? -0.796 7.603 14.831 1.00 85.56 90 GLY A O 1
ATOM 682 N N . PRO A 1 91 ? -0.780 5.348 15.012 1.00 89.94 91 PRO A N 1
ATOM 683 C CA . PRO A 1 91 ? -1.448 4.038 15.006 1.00 89.94 91 PRO A CA 1
ATOM 684 C C . PRO A 1 91 ? -1.955 3.577 16.382 1.00 89.94 91 PRO A C 1
ATOM 686 O O . PRO A 1 91 ? -1.421 3.970 17.413 1.00 89.94 91 PRO A O 1
ATOM 689 N N . PHE A 1 92 ? -2.977 2.724 16.375 1.00 92.19 92 PHE A N 1
ATOM 690 C CA . PHE A 1 92 ? -3.521 2.027 17.542 1.00 92.19 92 PHE A CA 1
ATOM 691 C C . PHE A 1 92 ? -3.328 0.524 17.359 1.00 92.19 92 PHE A C 1
ATOM 693 O O . PHE A 1 92 ? -3.603 0.003 16.278 1.00 92.19 92 PHE A O 1
ATOM 700 N N . ALA A 1 93 ? -2.848 -0.167 18.389 1.00 92.19 93 ALA A N 1
ATOM 701 C CA . ALA A 1 93 ? -2.623 -1.605 18.332 1.00 92.19 93 ALA A CA 1
ATOM 702 C C . ALA A 1 93 ? -3.872 -2.348 18.819 1.00 92.19 93 ALA A C 1
ATOM 704 O O . ALA A 1 93 ? -4.325 -2.152 19.943 1.00 92.19 93 ALA A O 1
ATOM 705 N N . ILE A 1 94 ? -4.434 -3.198 17.968 1.00 91.62 94 ILE A N 1
ATOM 706 C CA . ILE A 1 94 ? -5.656 -3.955 18.233 1.00 91.62 94 ILE A CA 1
ATOM 707 C C . ILE A 1 94 ? -5.325 -5.437 18.083 1.00 91.62 94 ILE A C 1
ATOM 709 O O . ILE A 1 94 ? -4.663 -5.821 17.127 1.00 91.62 94 ILE A O 1
ATOM 713 N N . ASN A 1 95 ? -5.803 -6.277 18.996 1.00 90.19 95 ASN A N 1
ATOM 714 C CA . ASN A 1 95 ? -5.696 -7.726 18.832 1.00 90.19 95 ASN A CA 1
ATOM 715 C C . ASN A 1 95 ? -6.850 -8.231 17.964 1.00 90.19 95 ASN A C 1
ATOM 717 O O . ASN A 1 95 ? -8.013 -7.952 18.273 1.00 90.19 95 ASN A O 1
ATOM 721 N N . ASP A 1 96 ? -6.534 -8.974 16.906 1.00 84.88 96 ASP A N 1
ATOM 722 C CA . ASP A 1 96 ? -7.524 -9.650 16.080 1.00 84.88 96 ASP A CA 1
ATOM 723 C C . ASP A 1 96 ? -8.210 -10.743 16.918 1.00 84.88 96 ASP A C 1
ATOM 725 O O . ASP A 1 96 ? -7.554 -11.660 17.419 1.00 84.88 96 ASP A O 1
ATOM 729 N N . PRO A 1 97 ? -9.532 -10.666 17.113 1.00 82.00 97 PRO A N 1
ATOM 730 C CA . PRO A 1 97 ? -10.238 -11.603 17.972 1.00 82.00 97 PRO A CA 1
ATOM 731 C C . PRO A 1 97 ? -10.553 -12.962 17.308 1.00 82.00 97 PRO A C 1
ATOM 733 O O . PRO A 1 97 ? -11.074 -13.841 17.997 1.00 82.00 97 PRO A O 1
ATOM 736 N N . GLU A 1 98 ? -10.291 -13.132 16.008 1.00 80.56 98 GLU A N 1
ATOM 737 C CA . GLU A 1 98 ? -10.352 -14.410 15.278 1.00 80.56 98 GLU A CA 1
ATOM 738 C C . GLU A 1 98 ? -8.957 -15.014 15.077 1.00 80.56 98 GLU A C 1
ATOM 740 O O . GLU A 1 98 ? -8.736 -16.180 15.408 1.00 80.56 98 GLU A O 1
ATOM 745 N N . ALA A 1 99 ? -8.013 -14.234 14.542 1.00 83.06 99 ALA A N 1
ATOM 746 C CA . ALA A 1 99 ? -6.671 -14.718 14.214 1.00 83.06 99 ALA A CA 1
ATOM 747 C C . ALA A 1 99 ? -5.723 -14.733 15.426 1.00 83.06 99 ALA A C 1
ATOM 749 O O . ALA A 1 99 ? -4.795 -15.543 15.478 1.00 83.06 99 ALA A O 1
ATOM 750 N N . GLY A 1 100 ? -5.973 -13.878 16.423 1.00 82.81 100 GLY A N 1
ATOM 751 C CA . GLY A 1 100 ? -5.158 -13.762 17.632 1.00 82.81 100 GLY A CA 1
ATOM 752 C C . GLY A 1 100 ? -3.835 -13.015 17.440 1.00 82.81 100 GLY A C 1
ATOM 753 O O . GLY A 1 100 ? -3.050 -12.947 18.385 1.00 82.81 100 GLY A O 1
ATOM 754 N N . ASP A 1 101 ? -3.571 -12.472 16.251 1.00 86.75 101 ASP A N 1
ATOM 755 C CA . ASP A 1 101 ? -2.426 -11.611 15.975 1.00 86.75 101 ASP A CA 1
ATOM 756 C C . ASP A 1 101 ? -2.739 -10.135 16.265 1.00 86.75 101 ASP A C 1
ATOM 758 O O . ASP A 1 101 ? -3.871 -9.740 16.544 1.00 86.75 101 ASP A O 1
ATOM 762 N N . MET A 1 102 ? -1.696 -9.305 16.274 1.00 90.19 102 MET A N 1
ATOM 763 C CA . MET A 1 102 ? -1.825 -7.870 16.507 1.00 90.19 102 MET A CA 1
ATOM 764 C C . MET A 1 102 ? -1.926 -7.138 15.171 1.00 90.19 102 MET A C 1
ATOM 766 O O . MET A 1 102 ? -1.124 -7.360 14.270 1.00 90.19 102 MET A O 1
ATOM 770 N N . ILE A 1 103 ? -2.857 -6.196 15.072 1.00 92.88 103 ILE A N 1
ATOM 771 C CA . ILE A 1 103 ? -3.047 -5.322 13.918 1.00 92.88 103 ILE A CA 1
ATOM 772 C C . ILE A 1 103 ? -2.869 -3.875 14.376 1.00 92.88 103 ILE A C 1
ATOM 774 O O . ILE A 1 103 ? -3.550 -3.396 15.280 1.00 92.88 103 ILE A O 1
ATOM 778 N N . MET A 1 104 ? -1.965 -3.146 13.728 1.00 92.69 104 MET A N 1
ATOM 779 C CA . MET A 1 104 ? -1.838 -1.702 13.887 1.00 92.69 104 MET A CA 1
ATOM 780 C C . MET A 1 104 ? -2.801 -0.997 12.934 1.00 92.69 104 MET A C 1
ATOM 782 O O . MET A 1 104 ? -2.685 -1.118 11.713 1.00 92.69 104 MET A O 1
ATOM 786 N N . VAL A 1 105 ? -3.740 -0.231 13.480 1.00 92.75 105 VAL A N 1
ATOM 787 C CA . VAL A 1 105 ? -4.776 0.467 12.715 1.00 92.75 105 VAL A CA 1
ATOM 788 C C . VAL A 1 105 ? -4.614 1.971 12.855 1.00 92.75 105 VAL A C 1
ATOM 790 O O . VAL A 1 105 ? -4.386 2.498 13.943 1.00 92.75 105 VAL A O 1
ATOM 793 N N . SER A 1 106 ? -4.769 2.687 11.748 1.00 92.19 106 SER A N 1
ATOM 794 C CA . SER A 1 106 ? -4.824 4.142 11.747 1.00 92.19 106 SER A CA 1
ATOM 795 C C . SER A 1 106 ? -6.055 4.634 10.987 1.00 92.19 106 SER A C 1
ATOM 797 O O . SER A 1 106 ? -6.105 4.562 9.752 1.00 92.19 106 SER A O 1
ATOM 799 N N . PRO A 1 107 ? -7.077 5.123 11.713 1.00 88.12 107 PRO A N 1
ATOM 800 C CA . PRO A 1 107 ? -8.236 5.756 11.106 1.00 88.12 107 PRO A CA 1
ATOM 801 C C . PRO A 1 107 ? -7.857 7.060 10.400 1.00 88.12 107 PRO A C 1
ATOM 803 O O . PRO A 1 107 ? -7.038 7.839 10.893 1.00 88.12 107 PRO A O 1
ATOM 806 N N . VAL A 1 108 ? -8.514 7.326 9.272 1.00 84.38 108 VAL A N 1
ATOM 807 C CA . VAL A 1 108 ? -8.414 8.589 8.523 1.00 84.38 108 VAL A CA 1
ATOM 808 C C . VAL A 1 108 ? -9.802 9.222 8.421 1.00 84.38 108 VAL A C 1
ATOM 810 O O . VAL A 1 108 ? -10.809 8.509 8.408 1.00 84.38 108 VAL A O 1
ATOM 813 N N . LEU A 1 109 ? -9.870 10.555 8.397 1.00 77.44 109 LEU A N 1
ATOM 814 C CA . LEU A 1 109 ? -11.143 11.290 8.399 1.00 77.44 109 LEU A CA 1
ATOM 815 C C . LEU A 1 109 ? -11.727 11.465 6.997 1.00 77.44 109 LEU A C 1
ATOM 817 O O . LEU A 1 109 ? -12.934 11.687 6.863 1.00 77.44 109 LEU A O 1
ATOM 821 N N . GLU A 1 110 ? -10.880 11.401 5.974 1.00 71.62 110 GLU A N 1
ATOM 822 C CA . GLU A 1 110 ? -11.274 11.537 4.579 1.00 71.62 110 GLU A CA 1
ATOM 823 C C . GLU A 1 110 ? -12.108 10.333 4.147 1.00 71.62 110 GLU A C 1
ATOM 825 O O . GLU A 1 110 ? -11.699 9.185 4.304 1.00 71.62 110 GLU A O 1
ATOM 830 N N . VAL A 1 111 ? -13.295 10.596 3.609 1.00 64.38 111 VAL A N 1
ATOM 831 C CA . VAL A 1 111 ? -14.261 9.547 3.273 1.00 64.38 111 VAL A CA 1
ATOM 832 C C . VAL A 1 111 ? -13.718 8.647 2.165 1.00 64.38 111 VAL A C 1
ATOM 834 O O . VAL A 1 111 ? -13.099 9.120 1.208 1.00 64.38 111 VAL A O 1
ATOM 837 N N . SER A 1 112 ? -13.943 7.347 2.346 1.00 58.84 112 SER A N 1
ATOM 838 C CA . SER A 1 112 ? -13.560 6.246 1.461 1.00 58.84 112 SER A CA 1
ATOM 839 C C . SER A 1 112 ? -12.096 6.270 1.027 1.00 58.84 112 SER A C 1
ATOM 841 O O . SER A 1 112 ? -11.789 5.877 -0.094 1.00 58.84 112 SER A O 1
ATOM 843 N N . HIS A 1 113 ? -11.196 6.740 1.893 1.00 70.38 113 HIS A N 1
ATOM 844 C CA . HIS A 1 113 ? -9.758 6.619 1.681 1.00 70.38 113 HIS A CA 1
ATOM 845 C C . HIS A 1 113 ? -9.301 5.247 2.162 1.00 70.38 113 HIS A C 1
ATOM 847 O O . HIS A 1 113 ? -9.212 4.994 3.362 1.00 70.38 113 HIS A O 1
ATOM 853 N N . ALA A 1 114 ? -9.034 4.369 1.204 1.00 76.00 114 ALA A N 1
ATO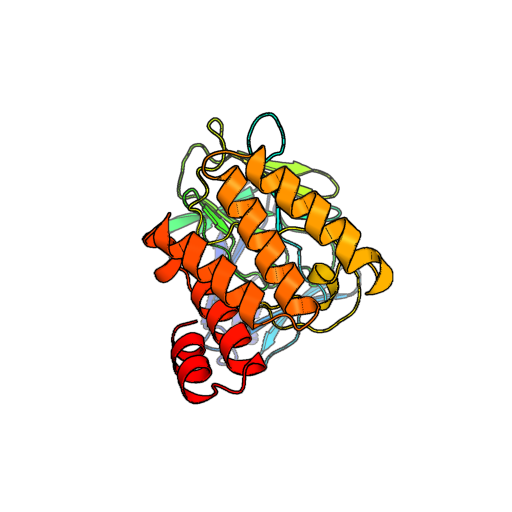M 854 C CA . ALA A 1 114 ? -8.835 2.942 1.403 1.00 76.00 114 ALA A CA 1
ATOM 855 C C . ALA A 1 114 ? -7.449 2.486 0.940 1.00 76.00 114 ALA A C 1
ATOM 857 O O . ALA A 1 114 ? -6.918 2.987 -0.054 1.00 76.00 114 ALA A O 1
ATOM 858 N N . VAL A 1 115 ? -6.883 1.472 1.588 1.00 76.69 115 VAL A N 1
ATOM 859 C CA . VAL A 1 115 ? -5.812 0.677 0.983 1.00 76.69 115 VAL A CA 1
ATOM 860 C C . VAL A 1 115 ? -6.481 -0.402 0.138 1.00 76.69 115 VAL A C 1
ATOM 862 O O . VAL A 1 115 ? -7.008 -1.370 0.662 1.00 76.69 115 VAL A O 1
ATOM 865 N N . VAL A 1 116 ? -6.491 -0.248 -1.184 1.00 70.31 116 VAL A N 1
ATOM 866 C CA . VAL A 1 116 ? -7.199 -1.202 -2.063 1.00 70.31 116 VAL A CA 1
ATOM 867 C C . VAL A 1 116 ? -6.364 -2.449 -2.350 1.00 70.31 116 VAL A C 1
ATOM 869 O O . VAL A 1 116 ? -6.894 -3.551 -2.468 1.00 70.31 116 VAL A O 1
ATOM 872 N N . THR A 1 117 ? -5.047 -2.284 -2.464 1.00 69.75 117 THR A N 1
ATOM 873 C CA . THR A 1 117 ? -4.128 -3.379 -2.781 1.00 69.75 117 THR A CA 1
ATOM 874 C C . THR A 1 117 ? -3.299 -3.712 -1.549 1.00 69.75 117 THR A C 1
ATOM 876 O O . THR A 1 117 ? -2.505 -2.860 -1.130 1.00 69.75 117 THR A O 1
ATOM 879 N N . PRO A 1 118 ? -3.432 -4.928 -0.989 1.00 74.62 118 PRO A N 1
ATOM 880 C CA . PRO A 1 118 ? -2.596 -5.339 0.122 1.00 74.62 118 PRO A CA 1
ATOM 881 C C . PRO A 1 118 ? -1.140 -5.429 -0.340 1.00 74.62 118 PRO A C 1
ATOM 883 O O . PRO A 1 118 ? -0.844 -5.724 -1.502 1.00 74.62 118 PRO A O 1
ATOM 886 N N . ARG A 1 119 ? -0.207 -5.135 0.562 1.00 76.38 119 ARG A N 1
ATOM 887 C CA . ARG A 1 119 ? 1.229 -5.163 0.267 1.00 76.38 119 ARG A CA 1
ATOM 888 C C . ARG A 1 119 ? 1.967 -5.880 1.372 1.00 76.38 119 ARG A C 1
ATOM 890 O O . ARG A 1 119 ? 2.075 -5.361 2.478 1.00 76.38 119 ARG A O 1
ATOM 897 N N . ARG A 1 120 ? 2.550 -7.021 1.031 1.00 78.75 120 ARG A N 1
ATOM 898 C CA . ARG A 1 120 ? 3.390 -7.790 1.939 1.00 78.75 120 ARG A CA 1
ATOM 899 C C . ARG A 1 120 ? 4.857 -7.378 1.814 1.00 78.75 120 ARG A C 1
ATOM 901 O O . ARG A 1 120 ? 5.388 -7.251 0.709 1.00 78.75 120 ARG A O 1
ATOM 908 N N . TYR A 1 121 ? 5.490 -7.166 2.956 1.00 75.69 121 TYR A N 1
ATOM 909 C CA . TYR A 1 121 ? 6.916 -6.918 3.135 1.00 75.69 121 TYR A CA 1
ATOM 910 C C . TYR A 1 121 ? 7.504 -8.026 4.018 1.00 75.69 121 TYR A C 1
ATOM 912 O O . TYR A 1 121 ? 6.791 -8.920 4.471 1.00 75.69 121 TYR A O 1
ATOM 920 N N . VAL A 1 122 ? 8.820 -7.988 4.234 1.00 75.62 122 VAL A N 1
ATOM 921 C CA . VAL A 1 122 ? 9.506 -8.948 5.113 1.00 75.62 122 VAL A CA 1
ATOM 922 C C . VAL A 1 122 ? 9.077 -8.746 6.566 1.00 75.62 122 VAL A C 1
ATOM 924 O O . VAL A 1 122 ? 8.744 -9.712 7.241 1.00 75.62 122 VAL A O 1
ATOM 927 N N . ASP A 1 123 ? 9.025 -7.489 7.009 1.00 75.62 123 ASP A N 1
ATOM 928 C CA . ASP A 1 123 ? 8.784 -7.143 8.412 1.00 75.62 123 ASP A CA 1
ATOM 929 C C . ASP A 1 123 ? 7.308 -6.875 8.744 1.00 75.62 123 ASP A C 1
ATOM 931 O O . ASP A 1 123 ? 6.961 -6.764 9.917 1.00 75.62 123 ASP A O 1
ATOM 935 N N . PHE A 1 124 ? 6.436 -6.727 7.740 1.00 85.06 124 PHE A N 1
ATOM 936 C CA . PHE A 1 124 ? 5.019 -6.398 7.932 1.00 85.06 124 PHE A CA 1
ATOM 937 C C . PHE A 1 124 ? 4.176 -6.637 6.675 1.00 85.06 124 PHE A C 1
ATOM 939 O O . PHE A 1 124 ? 4.694 -6.783 5.568 1.00 85.06 124 PHE A O 1
ATOM 946 N N . GLU A 1 125 ? 2.859 -6.586 6.817 1.00 86.19 125 GLU A N 1
ATOM 947 C CA . GLU A 1 125 ? 1.899 -6.564 5.719 1.00 86.19 125 GLU A CA 1
ATOM 948 C C . GLU A 1 125 ? 0.912 -5.413 5.885 1.00 86.19 125 GLU A C 1
ATOM 950 O O . GLU A 1 125 ? 0.382 -5.185 6.965 1.00 86.19 125 GLU A O 1
ATOM 955 N N . ILE A 1 126 ? 0.660 -4.671 4.809 1.00 87.88 126 ILE A N 1
ATOM 956 C CA . ILE A 1 126 ? -0.421 -3.688 4.744 1.00 87.88 126 ILE A CA 1
ATOM 957 C C . ILE A 1 126 ? -1.643 -4.408 4.184 1.00 87.88 126 ILE A C 1
ATOM 959 O O . ILE A 1 126 ? -1.580 -4.928 3.067 1.00 87.88 126 ILE A O 1
ATOM 963 N N . LEU A 1 127 ? -2.739 -4.419 4.935 1.00 87.44 127 LEU A N 1
ATOM 964 C CA . LEU A 1 127 ? -3.975 -5.081 4.535 1.00 87.44 127 LEU A CA 1
ATOM 965 C C . LEU A 1 127 ? -4.785 -4.219 3.568 1.00 87.44 127 LEU A C 1
ATOM 967 O O . LEU A 1 127 ? -4.654 -2.993 3.533 1.00 87.44 127 LEU A O 1
ATOM 971 N N . ALA A 1 128 ? -5.666 -4.873 2.814 1.00 83.69 128 ALA A N 1
ATOM 972 C CA . ALA A 1 128 ? -6.726 -4.165 2.121 1.00 83.69 128 ALA A CA 1
ATOM 973 C C . ALA A 1 128 ? -7.750 -3.643 3.142 1.00 83.69 128 ALA A C 1
ATOM 975 O O . ALA A 1 128 ? -8.161 -4.371 4.044 1.00 83.69 128 ALA A O 1
ATOM 976 N N . THR A 1 129 ? -8.177 -2.394 2.995 1.00 85.94 129 THR A N 1
ATOM 977 C CA . THR A 1 129 ? -9.148 -1.734 3.873 1.00 85.94 129 THR A CA 1
ATOM 978 C C . THR A 1 129 ? -10.203 -1.023 3.038 1.00 85.94 129 THR A C 1
ATOM 980 O O . THR A 1 129 ? -9.923 -0.564 1.935 1.00 85.94 129 THR A O 1
ATOM 983 N N . SER A 1 130 ? -11.417 -0.878 3.573 1.00 80.06 130 SER A N 1
ATOM 984 C CA . SER A 1 130 ? -12.444 -0.011 2.968 1.00 80.06 130 SER A CA 1
ATOM 985 C C . SER A 1 130 ? -12.335 1.448 3.426 1.00 80.06 130 SER A C 1
ATOM 987 O O . SER A 1 130 ? -12.905 2.335 2.796 1.00 80.06 130 SER A O 1
ATOM 989 N N . GLN A 1 131 ? -11.621 1.698 4.527 1.00 82.69 131 GLN A N 1
ATOM 990 C CA . GLN A 1 131 ? -11.368 3.015 5.107 1.00 82.69 131 GLN A CA 1
ATOM 991 C C . GLN A 1 131 ? -10.130 2.934 6.009 1.00 82.69 131 GLN A C 1
ATOM 993 O O . GLN A 1 131 ? -10.006 2.006 6.807 1.00 82.69 131 GLN A O 1
ATOM 998 N N . GLY A 1 132 ? -9.247 3.927 5.936 1.00 88.19 132 GLY A N 1
ATOM 999 C CA . GLY A 1 132 ? -8.063 4.009 6.788 1.00 88.19 132 GLY A CA 1
ATOM 1000 C C . GLY A 1 132 ? -7.006 2.961 6.460 1.00 88.19 132 GLY A C 1
ATOM 1001 O O . GLY A 1 132 ? -6.942 2.435 5.350 1.00 88.19 132 GLY A O 1
ATOM 1002 N N . ILE A 1 133 ? -6.129 2.701 7.422 1.00 90.94 133 ILE A N 1
ATOM 1003 C CA . ILE A 1 133 ? -4.917 1.899 7.230 1.00 90.94 133 ILE A CA 1
ATOM 1004 C C . ILE A 1 133 ? -4.892 0.792 8.277 1.00 90.9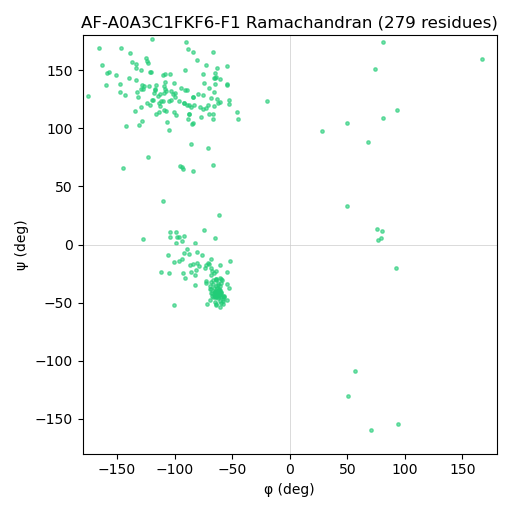4 133 ILE A C 1
ATOM 1006 O O . ILE A 1 133 ? -5.149 1.058 9.448 1.00 90.94 133 ILE A O 1
ATOM 1010 N N . ALA A 1 134 ? -4.549 -0.425 7.856 1.00 92.56 134 ALA A N 1
ATOM 1011 C CA . ALA A 1 134 ? -4.330 -1.569 8.733 1.00 92.56 134 ALA A CA 1
ATOM 1012 C C . ALA A 1 134 ? -3.024 -2.275 8.348 1.00 92.56 134 ALA A C 1
ATOM 1014 O O . ALA A 1 134 ? -2.765 -2.519 7.166 1.00 92.56 134 ALA A O 1
ATOM 1015 N N . ILE A 1 135 ? -2.188 -2.554 9.345 1.00 93.25 135 ILE A N 1
ATOM 1016 C CA . ILE A 1 135 ? -0.847 -3.116 9.190 1.00 93.25 135 ILE A CA 1
ATOM 1017 C C . ILE A 1 135 ? -0.691 -4.282 10.165 1.00 93.25 135 ILE A C 1
ATOM 1019 O O . ILE A 1 135 ? -0.892 -4.107 11.363 1.00 93.25 135 ILE A O 1
ATOM 1023 N N . VAL A 1 136 ? -0.284 -5.444 9.667 1.00 91.81 136 VAL A N 1
ATOM 1024 C CA . VAL A 1 136 ? 0.097 -6.604 10.481 1.00 91.81 136 VAL A CA 1
ATOM 1025 C C . VAL A 1 136 ? 1.624 -6.634 10.582 1.00 91.81 136 VAL A C 1
ATOM 1027 O O . VAL A 1 136 ? 2.287 -6.835 9.561 1.00 91.81 136 VAL A O 1
ATOM 1030 N N . PRO A 1 137 ? 2.223 -6.390 11.757 1.00 89.81 137 PRO A N 1
ATOM 1031 C CA . PRO A 1 137 ? 3.659 -6.519 11.951 1.00 89.81 137 PRO A CA 1
ATOM 1032 C C . PRO A 1 137 ? 4.069 -7.998 12.022 1.00 89.81 137 PRO A C 1
ATOM 1034 O O . PRO A 1 137 ? 3.421 -8.808 12.677 1.00 89.81 137 PRO A O 1
ATOM 1037 N N . PHE A 1 138 ? 5.188 -8.342 11.386 1.00 84.50 138 PHE A N 1
ATOM 1038 C CA . PHE A 1 138 ? 5.881 -9.630 11.555 1.00 84.50 138 PHE A CA 1
ATOM 1039 C C . PHE A 1 138 ? 7.158 -9.495 12.393 1.00 84.50 138 PHE A C 1
ATOM 1041 O O . PHE A 1 138 ? 7.776 -10.497 12.745 1.00 84.50 138 PHE A O 1
ATOM 1048 N N . SER A 1 139 ? 7.561 -8.257 12.688 1.00 81.44 139 SER A N 1
ATOM 1049 C CA . SER A 1 139 ? 8.743 -7.910 13.467 1.00 81.44 139 SER A CA 1
ATOM 1050 C C . SER A 1 139 ? 8.372 -6.965 14.603 1.00 81.44 139 SER A C 1
ATOM 1052 O O . SER A 1 139 ? 7.712 -5.948 14.384 1.00 81.44 139 SER A O 1
ATOM 1054 N N . ASP A 1 140 ? 8.881 -7.252 15.799 1.00 80.00 140 ASP A N 1
ATOM 1055 C CA . ASP A 1 140 ? 8.708 -6.411 16.992 1.00 80.00 140 ASP A CA 1
ATOM 1056 C C . ASP A 1 140 ? 9.454 -5.071 16.884 1.00 80.00 140 ASP A C 1
ATOM 1058 O O . ASP A 1 140 ? 9.255 -4.164 17.688 1.00 80.00 140 ASP A O 1
ATOM 1062 N N . GLN A 1 141 ? 10.339 -4.937 15.891 1.00 76.94 141 GLN A N 1
ATOM 1063 C CA . GLN A 1 141 ? 11.128 -3.729 15.650 1.00 76.94 141 GLN A CA 1
ATOM 1064 C C . GLN A 1 141 ? 10.452 -2.761 14.669 1.00 76.94 141 GLN A C 1
ATOM 1066 O O . GLN A 1 141 ? 11.076 -1.788 14.242 1.00 76.94 141 GLN A O 1
ATOM 1071 N N . LEU A 1 142 ? 9.206 -3.025 14.266 1.00 83.50 142 LEU A N 1
ATOM 1072 C CA . LEU A 1 142 ? 8.467 -2.156 13.360 1.00 83.50 142 LEU A CA 1
ATOM 1073 C C . LEU A 1 142 ? 8.037 -0.868 14.074 1.00 83.50 142 LEU A C 1
ATOM 1075 O O . LEU A 1 142 ? 7.232 -0.893 15.003 1.00 83.50 142 LEU A O 1
ATOM 1079 N N . ALA A 1 143 ? 8.534 0.270 13.598 1.00 84.19 143 ALA A N 1
ATOM 1080 C CA . ALA A 1 143 ? 8.074 1.585 14.011 1.00 84.19 143 ALA A CA 1
ATOM 1081 C C . ALA A 1 143 ? 7.032 2.097 13.010 1.00 84.19 143 ALA A C 1
ATOM 1083 O O . ALA A 1 143 ? 7.301 2.201 11.812 1.00 84.19 143 ALA A O 1
ATOM 1084 N N . VAL A 1 144 ? 5.838 2.427 13.505 1.00 88.12 144 VAL A N 1
ATOM 1085 C CA . VAL A 1 144 ? 4.762 3.033 12.714 1.00 88.12 144 VAL A CA 1
ATOM 1086 C C . VAL A 1 144 ? 4.403 4.374 13.344 1.00 88.12 144 VAL A C 1
ATOM 1088 O O . VAL A 1 144 ? 4.004 4.442 14.503 1.00 88.12 144 VAL A O 1
ATOM 1091 N N . GLU A 1 145 ? 4.543 5.452 12.580 1.00 85.12 145 GLU A N 1
ATOM 1092 C CA . GLU A 1 145 ? 4.310 6.817 13.049 1.00 85.12 145 GLU A CA 1
ATOM 1093 C C . GLU A 1 145 ? 3.275 7.519 12.171 1.00 85.12 145 GLU A C 1
ATOM 1095 O O . GLU A 1 145 ? 3.481 7.689 10.970 1.00 85.12 145 GLU A O 1
ATOM 1100 N N . GLY A 1 146 ? 2.175 7.978 12.771 1.00 82.12 146 GLY A N 1
ATOM 1101 C CA . GLY A 1 146 ? 1.213 8.859 12.113 1.00 82.12 146 GLY A CA 1
ATOM 1102 C C . GLY A 1 146 ? 1.607 10.328 12.269 1.00 82.12 146 GLY A C 1
ATOM 1103 O O . GLY A 1 146 ? 1.684 10.840 13.386 1.00 82.12 146 GLY A O 1
ATOM 1104 N N . LYS A 1 147 ? 1.825 11.034 11.157 1.00 77.56 147 LYS A N 1
ATOM 1105 C CA . LYS A 1 147 ? 2.020 12.492 11.115 1.00 77.56 147 LYS A CA 1
ATOM 1106 C C . LYS A 1 147 ? 0.986 13.122 10.177 1.00 77.56 147 LYS A C 1
ATOM 1108 O O . LYS A 1 147 ? 0.472 12.450 9.282 1.00 77.56 147 LYS A O 1
ATOM 1113 N N . PRO A 1 148 ? 0.656 14.416 10.335 1.00 74.25 148 PRO A N 1
ATOM 1114 C CA . PRO A 1 148 ? -0.162 15.108 9.345 1.00 74.25 148 PRO A CA 1
ATOM 1115 C C . PRO A 1 148 ? 0.442 14.941 7.942 1.00 74.25 148 PRO A C 1
ATOM 1117 O O . PRO A 1 148 ? 1.617 15.238 7.731 1.00 74.25 148 PRO A O 1
ATOM 1120 N N . GLY A 1 149 ? -0.347 14.435 6.997 1.00 69.69 149 GLY A N 1
ATOM 1121 C CA . GLY A 1 149 ? 0.078 14.177 5.620 1.00 69.69 149 GLY A CA 1
ATOM 1122 C C . GLY A 1 149 ? 0.607 12.765 5.324 1.00 69.69 149 GLY A C 1
ATOM 1123 O O . GLY A 1 149 ? 0.578 12.373 4.152 1.00 69.69 149 GLY A O 1
ATOM 1124 N N . ALA A 1 150 ? 1.042 11.977 6.318 1.00 75.81 150 ALA A N 1
ATOM 1125 C CA . ALA A 1 150 ? 1.509 10.611 6.072 1.00 75.81 150 ALA A CA 1
ATOM 1126 C C . ALA A 1 150 ? 1.586 9.713 7.317 1.00 75.81 150 ALA A C 1
ATOM 1128 O O . ALA A 1 150 ? 1.835 10.168 8.430 1.00 75.81 150 ALA A O 1
ATOM 1129 N N . ILE A 1 151 ? 1.488 8.405 7.091 1.00 82.38 151 ILE A N 1
ATOM 1130 C CA . ILE A 1 151 ? 1.981 7.379 8.014 1.00 82.38 151 ILE A CA 1
ATOM 1131 C C . ILE A 1 151 ? 3.328 6.878 7.515 1.00 82.38 151 ILE A C 1
ATOM 1133 O O . ILE A 1 151 ? 3.433 6.450 6.365 1.00 82.38 151 ILE A O 1
ATOM 1137 N N . THR A 1 152 ? 4.335 6.904 8.378 1.00 82.81 152 THR A N 1
ATOM 1138 C CA . THR A 1 152 ? 5.671 6.376 8.099 1.00 82.81 152 THR A CA 1
ATOM 1139 C C . THR A 1 152 ? 5.846 5.035 8.790 1.00 82.81 152 THR A C 1
ATOM 1141 O O . THR A 1 152 ? 5.560 4.908 9.976 1.00 82.81 152 THR A O 1
ATOM 1144 N N . ILE A 1 153 ? 6.343 4.047 8.053 1.00 83.50 153 ILE A N 1
ATOM 1145 C CA . ILE A 1 153 ? 6.675 2.714 8.548 1.00 83.50 153 ILE A CA 1
ATOM 1146 C C . ILE A 1 153 ? 8.172 2.496 8.343 1.00 83.50 153 ILE A C 1
ATOM 1148 O O . ILE A 1 153 ? 8.668 2.621 7.217 1.00 83.50 153 ILE A O 1
ATOM 1152 N N . SER A 1 154 ? 8.892 2.175 9.411 1.00 73.88 154 SER A N 1
ATOM 1153 C CA . SER A 1 154 ? 10.345 2.009 9.404 1.00 73.88 154 SER A CA 1
ATOM 1154 C C . SER A 1 154 ? 10.800 0.931 10.389 1.00 73.88 154 SER A C 1
ATOM 1156 O O . SER A 1 154 ? 10.031 0.445 11.214 1.00 73.88 154 SER A O 1
ATOM 1158 N N . THR A 1 155 ? 12.071 0.545 10.294 1.00 68.06 155 THR A N 1
ATOM 1159 C CA . THR A 1 155 ? 12.750 -0.317 11.271 1.00 68.06 155 THR A CA 1
ATOM 1160 C C . THR A 1 155 ? 14.125 0.280 11.617 1.00 68.06 155 THR A C 1
ATOM 1162 O O . THR A 1 155 ? 14.699 1.016 10.802 1.00 68.06 155 THR A O 1
ATOM 1165 N N . PRO A 1 156 ? 14.701 -0.024 12.798 1.00 61.59 156 PRO A N 1
ATOM 1166 C CA . PRO A 1 156 ? 16.010 0.488 13.220 1.00 61.59 156 PRO A CA 1
ATOM 1167 C C . PRO A 1 156 ? 17.171 0.122 12.287 1.00 61.59 156 PRO A C 1
ATOM 1169 O O . PRO A 1 156 ? 18.124 0.886 12.171 1.00 61.59 156 PRO A O 1
ATOM 1172 N N . LEU A 1 157 ? 17.090 -1.031 11.619 1.00 54.09 157 LEU A N 1
ATOM 1173 C CA . LEU A 1 157 ? 18.092 -1.513 10.659 1.00 54.09 157 LEU A CA 1
ATOM 1174 C C . LEU A 1 157 ? 17.770 -1.119 9.206 1.00 54.09 157 LEU A C 1
ATOM 1176 O O . LEU A 1 157 ? 18.488 -1.511 8.288 1.00 54.09 157 LEU A O 1
ATOM 1180 N N . GLY A 1 158 ? 16.690 -0.358 8.996 1.00 55.91 158 GLY A N 1
ATOM 1181 C CA . GLY A 1 158 ? 16.091 -0.152 7.685 1.00 55.91 158 GLY A CA 1
ATOM 1182 C C . GLY A 1 158 ? 15.320 -1.373 7.202 1.00 55.91 158 GLY A C 1
ATOM 1183 O O . GLY A 1 158 ? 15.589 -2.515 7.582 1.00 55.91 158 GLY A O 1
ATOM 1184 N N . LEU A 1 159 ? 14.301 -1.126 6.381 1.00 57.06 159 LEU A N 1
ATOM 1185 C CA . LEU A 1 159 ? 13.493 -2.207 5.837 1.00 57.06 159 LEU A CA 1
ATOM 1186 C C . LEU A 1 159 ? 14.378 -3.035 4.900 1.00 57.06 159 LEU A C 1
ATOM 1188 O O . LEU A 1 159 ? 14.792 -2.548 3.846 1.00 57.06 159 LEU A O 1
ATOM 1192 N N . SER A 1 160 ? 14.676 -4.282 5.283 1.00 47.09 160 SER A N 1
ATOM 1193 C CA . SER A 1 160 ? 15.343 -5.254 4.409 1.00 47.09 160 SER A CA 1
ATOM 1194 C C . SER A 1 160 ? 14.350 -5.661 3.332 1.00 47.09 160 SER A C 1
ATOM 1196 O O . SER A 1 160 ? 13.594 -6.624 3.445 1.00 47.09 160 SER A O 1
ATOM 1198 N N . MET A 1 161 ? 14.266 -4.832 2.299 1.00 47.75 161 MET A N 1
ATOM 1199 C CA . MET A 1 161 ? 13.280 -5.000 1.253 1.00 47.75 161 MET A CA 1
ATOM 1200 C C . MET A 1 161 ? 13.736 -6.120 0.330 1.00 47.75 161 MET A C 1
ATOM 1202 O O . MET A 1 161 ? 14.680 -5.958 -0.436 1.00 47.75 161 MET A O 1
ATOM 1206 N N . SER A 1 162 ? 13.044 -7.260 0.383 1.00 35.28 162 SER A N 1
ATOM 1207 C CA . SER A 1 162 ? 13.171 -8.272 -0.662 1.00 35.28 162 SER A CA 1
ATOM 1208 C C . SER A 1 162 ? 12.935 -7.600 -2.019 1.00 35.28 162 SER A C 1
ATOM 1210 O O . SER A 1 162 ? 11.892 -6.980 -2.261 1.00 35.28 162 SER A O 1
ATOM 1212 N N . ASN A 1 163 ? 13.945 -7.691 -2.883 1.00 31.03 163 ASN A N 1
ATOM 1213 C CA . ASN A 1 163 ? 14.112 -6.929 -4.121 1.00 31.03 163 ASN A CA 1
ATOM 1214 C C . ASN A 1 163 ? 13.059 -7.188 -5.212 1.00 31.03 163 ASN A C 1
ATOM 1216 O O . ASN A 1 163 ? 13.135 -6.607 -6.292 1.00 31.03 163 ASN A O 1
ATOM 1220 N N . LEU A 1 164 ? 12.026 -7.982 -4.928 1.00 33.03 164 LEU A N 1
ATOM 1221 C CA . LEU A 1 164 ? 10.979 -8.329 -5.890 1.00 33.03 164 LEU A CA 1
ATOM 1222 C C . LEU A 1 164 ? 9.956 -7.216 -6.149 1.00 33.03 164 LEU A C 1
ATOM 1224 O O . LEU A 1 164 ? 9.147 -7.333 -7.061 1.00 33.03 164 LEU A O 1
ATOM 1228 N N . VAL A 1 165 ? 9.971 -6.115 -5.388 1.00 36.94 165 VAL A N 1
ATOM 1229 C CA . VAL A 1 165 ? 8.978 -5.032 -5.565 1.00 36.94 165 VAL A CA 1
ATOM 1230 C C . VAL A 1 165 ? 9.626 -3.641 -5.734 1.00 36.94 165 VAL A C 1
ATOM 1232 O O . VAL A 1 165 ? 8.942 -2.633 -5.903 1.00 36.94 165 VAL A O 1
ATOM 1235 N N . SER A 1 166 ? 10.961 -3.562 -5.810 1.00 33.41 166 SER A N 1
ATOM 1236 C CA . SER A 1 166 ? 11.725 -2.313 -6.035 1.00 33.41 166 SER A CA 1
ATOM 1237 C C . SER A 1 166 ? 11.667 -1.774 -7.472 1.00 33.41 166 SER A C 1
ATOM 1239 O O . SER A 1 166 ? 12.413 -0.869 -7.842 1.00 33.41 166 SER A O 1
ATOM 1241 N N . ARG A 1 167 ? 10.766 -2.284 -8.315 1.00 34.34 167 ARG A N 1
ATOM 1242 C CA . ARG A 1 167 ? 10.684 -1.881 -9.721 1.00 34.34 167 ARG A CA 1
ATOM 1243 C C . ARG A 1 167 ? 9.631 -0.796 -10.002 1.00 34.34 167 ARG A C 1
ATOM 1245 O O . ARG A 1 167 ? 9.759 -0.114 -11.011 1.00 34.34 167 ARG A O 1
ATOM 1252 N N . GLY A 1 168 ? 8.698 -0.479 -9.114 1.00 37.41 168 GLY A N 1
ATOM 1253 C CA . GLY A 1 168 ? 7.746 0.626 -9.329 1.00 37.41 168 GLY A CA 1
ATOM 1254 C C . GLY A 1 168 ? 8.193 1.975 -8.748 1.00 37.41 168 GLY A C 1
ATOM 1255 O O . GLY A 1 168 ? 7.562 2.448 -7.809 1.00 37.41 168 GLY A O 1
ATOM 1256 N N . ILE A 1 169 ? 9.273 2.601 -9.236 1.00 37.53 169 ILE A N 1
ATOM 1257 C CA . ILE A 1 169 ? 9.670 3.943 -8.757 1.00 37.53 169 ILE A CA 1
ATOM 1258 C C . ILE A 1 169 ? 8.956 5.043 -9.554 1.00 37.53 169 ILE A C 1
ATOM 1260 O O . ILE A 1 169 ? 9.288 5.286 -10.709 1.00 37.53 169 ILE A O 1
ATOM 1264 N N . GLY A 1 170 ? 8.059 5.748 -8.857 1.00 29.97 170 GLY A N 1
ATOM 1265 C CA . GLY A 1 170 ? 8.204 7.189 -8.622 1.00 29.97 170 GLY A CA 1
ATOM 1266 C C . GLY A 1 170 ? 7.531 8.174 -9.584 1.00 29.97 170 GLY A C 1
ATOM 1267 O O . GLY A 1 170 ? 7.975 8.351 -10.708 1.00 29.97 170 GLY A O 1
ATOM 1268 N N . LYS A 1 171 ? 6.572 8.925 -9.014 1.00 30.98 171 LYS A N 1
ATOM 1269 C CA . LYS A 1 171 ? 6.087 10.274 -9.383 1.00 30.98 171 LYS A CA 1
ATOM 1270 C C . LYS A 1 171 ? 5.715 10.515 -10.860 1.00 30.98 171 LYS A C 1
ATOM 1272 O O . LYS A 1 171 ? 6.580 10.878 -11.643 1.00 30.98 171 LYS A O 1
ATOM 1277 N N . ALA A 1 172 ? 4.412 10.564 -11.155 1.00 31.95 172 ALA A N 1
ATOM 1278 C CA . ALA A 1 172 ? 3.686 11.773 -11.589 1.00 31.95 172 ALA A CA 1
ATOM 1279 C C . ALA A 1 172 ? 2.296 11.430 -12.160 1.00 31.95 172 ALA A C 1
ATOM 1281 O O . ALA A 1 172 ? 2.065 10.319 -12.620 1.00 31.95 172 ALA A O 1
ATOM 1282 N N . ALA A 1 173 ? 1.448 12.461 -12.164 1.00 29.06 173 ALA A N 1
ATOM 1283 C CA . ALA A 1 173 ? 0.151 12.604 -12.824 1.00 29.06 173 ALA A CA 1
ATOM 1284 C C . ALA A 1 173 ? -1.065 11.982 -12.117 1.00 29.06 173 ALA A C 1
ATOM 1286 O O . ALA A 1 173 ? -1.267 10.774 -12.050 1.00 29.06 173 ALA A O 1
ATOM 1287 N N . ALA A 1 174 ? -1.890 12.894 -11.598 1.00 35.53 174 ALA A N 1
ATOM 1288 C CA . ALA A 1 174 ? -3.315 12.692 -11.430 1.00 35.53 174 ALA A CA 1
ATOM 1289 C C . ALA A 1 174 ? -3.955 12.283 -12.769 1.00 35.53 174 ALA A C 1
ATOM 1291 O O . ALA A 1 174 ? -3.459 12.661 -13.828 1.00 35.53 174 ALA A O 1
ATOM 1292 N N . GLU A 1 175 ? -5.071 11.563 -12.665 1.00 32.44 175 GLU A N 1
ATOM 1293 C CA . GLU A 1 175 ? -5.975 11.188 -13.760 1.00 32.44 175 GLU A CA 1
ATOM 1294 C C . GLU A 1 175 ? -5.408 10.189 -14.779 1.00 32.44 175 GLU A C 1
ATOM 1296 O O . GLU A 1 175 ? -4.886 10.531 -15.835 1.00 32.44 175 GLU A O 1
ATOM 1301 N N . SER A 1 176 ? -5.581 8.903 -14.482 1.00 26.89 176 SER A N 1
ATOM 1302 C CA . SER A 1 176 ? -6.121 7.926 -15.441 1.00 26.89 176 SER A CA 1
ATOM 1303 C C . SER A 1 176 ? -6.306 6.575 -14.754 1.00 26.89 176 SER A C 1
ATOM 1305 O O . SER A 1 176 ? -5.384 6.045 -14.133 1.00 26.89 176 SER A O 1
ATOM 1307 N N . ASP A 1 177 ? -7.517 6.028 -14.870 1.00 34.06 177 ASP A N 1
ATOM 1308 C CA . ASP A 1 177 ? -7.872 4.655 -14.507 1.00 34.06 177 ASP A CA 1
ATOM 1309 C C . ASP A 1 177 ? -6.817 3.672 -15.022 1.00 34.06 177 ASP A C 1
ATOM 1311 O O . ASP A 1 177 ? -6.698 3.445 -16.225 1.00 34.06 177 ASP A O 1
ATOM 1315 N N . SER A 1 178 ? -6.019 3.102 -14.121 1.00 32.06 178 SER A N 1
ATOM 1316 C CA . SER A 1 178 ? -4.963 2.166 -14.496 1.00 32.06 178 SER A CA 1
ATOM 1317 C C . SER A 1 178 ? -4.851 1.042 -13.472 1.00 32.06 178 SER A C 1
ATOM 1319 O O . SER A 1 178 ? -4.289 1.195 -12.388 1.00 32.06 178 SER A O 1
ATOM 1321 N N . TYR A 1 179 ? -5.403 -0.109 -13.849 1.00 32.91 179 TYR A N 1
ATOM 1322 C CA . TYR A 1 179 ? -5.257 -1.406 -13.196 1.00 32.91 179 TYR A CA 1
ATOM 1323 C C . TYR A 1 179 ? -3.783 -1.697 -12.849 1.00 32.91 179 TYR A C 1
ATOM 1325 O O . TYR A 1 179 ? -2.957 -1.892 -13.740 1.00 32.91 179 TYR A O 1
ATOM 1333 N N . SER A 1 180 ? -3.433 -1.763 -11.559 1.00 37.16 180 SER A N 1
ATOM 1334 C CA . SER A 1 180 ? -2.096 -2.204 -11.129 1.00 37.16 180 SER A CA 1
ATOM 1335 C C . SER A 1 180 ? -2.039 -3.727 -11.026 1.00 37.16 180 SER A C 1
ATOM 1337 O O . SER A 1 180 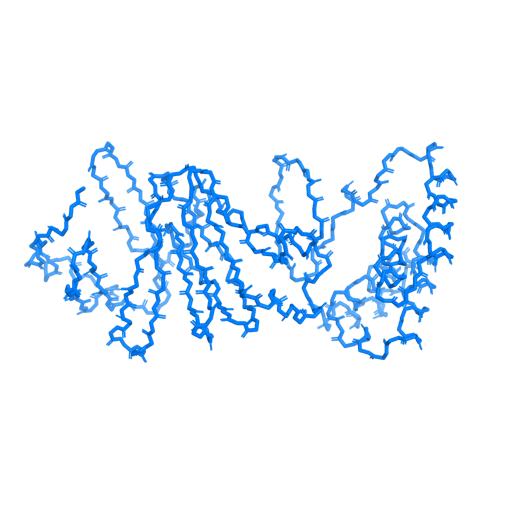? -2.252 -4.307 -9.965 1.00 37.16 180 SER A O 1
ATOM 1339 N N . SER A 1 181 ? -1.736 -4.371 -12.154 1.00 40.78 181 SER A N 1
ATOM 1340 C CA . SER A 1 181 ? -1.115 -5.701 -12.168 1.00 40.78 181 SER A CA 1
ATOM 1341 C C . SER A 1 181 ? 0.284 -5.622 -11.519 1.00 40.78 181 SER A C 1
ATOM 1343 O O . SER A 1 181 ? 0.925 -4.571 -11.632 1.00 40.78 181 SER A O 1
ATOM 1345 N N . PRO A 1 182 ? 0.822 -6.695 -10.895 1.00 41.94 182 PRO A N 1
ATOM 1346 C CA . PRO A 1 182 ? 2.244 -6.777 -10.510 1.00 41.94 182 PRO A CA 1
ATOM 1347 C C . PRO A 1 182 ? 3.215 -6.477 -11.674 1.00 41.94 182 PRO A C 1
ATOM 1349 O O . PRO A 1 182 ? 4.388 -6.178 -11.456 1.00 41.94 182 PRO A O 1
ATOM 1352 N N . VAL A 1 183 ? 2.701 -6.475 -12.905 1.00 56.09 183 VAL A N 1
ATOM 1353 C CA . VAL A 1 183 ? 3.379 -6.171 -14.166 1.00 56.09 183 VAL A CA 1
ATOM 1354 C C . VAL A 1 183 ? 2.887 -4.833 -14.744 1.00 56.09 183 VAL A C 1
ATOM 1356 O O . VAL A 1 183 ? 2.674 -4.690 -15.945 1.00 56.09 183 VAL A O 1
ATOM 1359 N N . PHE A 1 184 ? 2.625 -3.829 -13.903 1.00 60.78 184 PHE A N 1
ATOM 1360 C CA . PHE A 1 184 ? 2.159 -2.533 -14.400 1.00 60.78 184 PHE A CA 1
ATOM 1361 C C . PHE A 1 184 ? 3.194 -1.891 -15.342 1.00 60.78 184 PHE A C 1
ATOM 1363 O O . PHE A 1 184 ? 4.354 -1.670 -14.971 1.00 60.78 184 PHE A O 1
ATOM 1370 N N . MET A 1 185 ? 2.760 -1.596 -16.572 1.00 70.38 185 MET A N 1
ATOM 1371 C CA . MET A 1 185 ? 3.594 -1.023 -17.625 1.00 70.38 185 MET A CA 1
ATOM 1372 C C . MET A 1 185 ? 3.280 0.456 -17.830 1.00 70.38 185 MET A C 1
ATOM 1374 O O . MET A 1 185 ? 2.341 0.818 -18.535 1.00 70.38 185 MET A O 1
ATOM 1378 N N . ASP A 1 186 ? 4.099 1.317 -17.237 1.00 69.62 186 ASP A N 1
ATOM 1379 C CA . ASP A 1 186 ? 3.902 2.764 -17.266 1.00 69.62 186 ASP A CA 1
ATOM 1380 C C . ASP A 1 186 ? 4.708 3.421 -18.393 1.00 69.62 186 ASP A C 1
ATOM 1382 O O . ASP A 1 186 ? 5.683 4.147 -18.179 1.00 69.62 186 ASP A O 1
ATOM 1386 N N . PHE A 1 187 ? 4.326 3.132 -19.638 1.00 70.44 187 PHE A N 1
ATOM 1387 C CA . PHE A 1 187 ? 5.037 3.667 -20.802 1.00 70.44 187 PHE A CA 1
ATOM 1388 C C . PHE A 1 187 ? 5.024 5.197 -20.852 1.00 70.44 187 PHE A C 1
ATOM 1390 O O . PHE A 1 187 ? 5.969 5.785 -21.380 1.00 70.44 187 PHE A O 1
ATOM 1397 N N . ALA A 1 188 ? 3.985 5.836 -20.303 1.00 67.50 188 ALA A N 1
ATOM 1398 C CA . ALA A 1 188 ? 3.863 7.287 -20.260 1.00 67.50 188 ALA A CA 1
ATOM 1399 C C . ALA A 1 188 ? 4.976 7.902 -19.402 1.00 67.50 188 ALA A C 1
ATOM 1401 O O . ALA A 1 188 ? 5.732 8.745 -19.894 1.00 67.50 188 ALA A O 1
ATOM 1402 N N . ASN A 1 189 ? 5.157 7.419 -18.169 1.00 65.19 189 ASN A N 1
ATOM 1403 C CA . ASN A 1 189 ? 6.208 7.923 -17.286 1.00 65.19 189 ASN A CA 1
ATOM 1404 C C . ASN A 1 189 ? 7.610 7.464 -17.715 1.00 65.19 189 ASN A C 1
ATOM 1406 O O . ASN A 1 189 ? 8.582 8.214 -17.587 1.00 65.19 189 ASN A O 1
ATOM 1410 N N . TRP A 1 190 ? 7.751 6.267 -18.290 1.00 74.00 190 TRP A N 1
ATOM 1411 C CA . TRP A 1 190 ? 9.051 5.770 -18.762 1.00 74.00 190 TRP A CA 1
ATOM 1412 C C . TRP A 1 190 ? 9.572 6.484 -20.002 1.00 74.00 190 TRP A C 1
ATOM 1414 O O . TRP A 1 190 ? 10.748 6.341 -20.334 1.00 74.00 190 TRP A O 1
ATOM 1424 N N . ARG A 1 191 ? 8.724 7.222 -20.724 1.00 69.56 191 ARG A N 1
ATOM 1425 C CA . ARG A 1 191 ? 9.129 7.885 -21.964 1.00 69.56 191 ARG A CA 1
ATOM 1426 C C . ARG A 1 191 ? 10.111 9.026 -21.747 1.00 69.56 191 ARG A C 1
ATOM 1428 O O . ARG A 1 191 ? 10.872 9.282 -22.666 1.00 69.56 191 ARG A O 1
ATOM 1435 N N . GLN A 1 192 ? 10.110 9.668 -20.574 1.00 59.59 192 GLN A N 1
ATOM 1436 C CA . GLN A 1 192 ? 10.991 10.781 -20.176 1.00 59.59 192 GLN A CA 1
ATOM 1437 C C . GLN A 1 192 ? 11.490 11.657 -21.349 1.00 59.59 192 GLN A C 1
ATOM 1439 O O . GLN A 1 192 ? 12.483 11.358 -22.013 1.00 59.59 192 GLN A O 1
ATOM 1444 N N . GLY A 1 193 ? 10.821 12.787 -21.584 1.00 58.50 193 GLY A N 1
ATOM 1445 C CA . GLY A 1 193 ? 11.161 13.712 -22.669 1.00 58.50 193 GLY A CA 1
ATOM 1446 C C . GLY A 1 193 ? 10.614 13.296 -24.042 1.00 58.50 193 GLY A C 1
ATOM 1447 O O . GLY A 1 193 ? 9.999 12.246 -24.215 1.00 58.50 193 GLY A O 1
ATOM 1448 N N . SER A 1 194 ? 10.795 14.166 -25.037 1.00 59.91 194 SER A N 1
ATOM 1449 C CA . SER A 1 194 ? 10.365 13.913 -26.417 1.00 59.91 194 SER A CA 1
ATOM 1450 C C . SER A 1 194 ? 11.405 13.090 -27.187 1.00 59.91 194 SER A C 1
ATOM 1452 O O . SER A 1 194 ? 12.564 12.996 -26.779 1.00 59.91 194 SER A O 1
ATOM 1454 N N . SER A 1 195 ? 11.034 12.543 -28.351 1.00 62.91 195 SER A N 1
ATOM 1455 C CA . SER A 1 195 ? 11.957 11.799 -29.229 1.00 62.91 195 SER A CA 1
ATOM 1456 C C . SER A 1 195 ? 13.221 12.594 -29.605 1.00 62.91 195 SER A C 1
ATOM 1458 O O . SER A 1 195 ? 14.257 12.001 -29.896 1.00 62.91 195 SER A O 1
ATOM 1460 N N . ALA A 1 196 ? 13.167 13.932 -29.552 1.00 63.69 196 ALA A N 1
ATOM 1461 C CA . ALA A 1 196 ? 14.319 14.808 -29.774 1.00 63.69 196 ALA A CA 1
ATOM 1462 C C . ALA A 1 196 ? 15.419 14.633 -28.707 1.00 63.69 196 ALA A C 1
ATOM 1464 O O . ALA A 1 196 ? 16.604 14.741 -29.018 1.00 63.69 196 ALA A O 1
ATOM 1465 N N . ASN A 1 197 ? 15.041 14.285 -27.473 1.00 66.50 197 ASN A N 1
ATOM 1466 C CA . ASN A 1 197 ? 15.963 14.098 -26.350 1.00 66.50 197 ASN A CA 1
ATOM 1467 C C . ASN A 1 197 ? 16.491 12.659 -26.237 1.00 66.50 197 ASN A C 1
ATOM 1469 O O . ASN A 1 197 ? 17.374 12.396 -25.419 1.00 66.50 197 ASN A O 1
ATOM 1473 N N . PHE A 1 198 ? 16.012 11.738 -27.083 1.00 71.75 198 PHE A N 1
ATOM 1474 C CA . PHE A 1 198 ? 16.329 10.310 -27.005 1.00 71.75 198 PHE A CA 1
ATOM 1475 C C . PHE A 1 198 ? 17.827 10.014 -27.011 1.00 71.75 198 PHE A C 1
ATOM 1477 O O . PHE A 1 198 ? 18.339 9.279 -26.168 1.00 71.75 198 PHE A O 1
ATOM 1484 N N . ARG A 1 199 ? 18.565 10.626 -27.943 1.00 75.12 199 ARG A N 1
ATOM 1485 C CA . ARG A 1 199 ? 20.015 10.410 -28.069 1.00 75.12 199 ARG A CA 1
ATOM 1486 C C . ARG A 1 199 ? 20.779 10.898 -26.838 1.00 75.12 199 ARG A C 1
ATOM 1488 O O . ARG A 1 199 ? 21.764 10.267 -26.457 1.00 75.12 199 ARG A O 1
ATOM 1495 N N . THR A 1 200 ? 20.326 11.998 -26.241 1.00 73.25 200 THR A N 1
ATOM 1496 C CA . THR A 1 200 ? 20.933 12.607 -25.053 1.00 73.25 200 THR A CA 1
ATOM 1497 C C . THR A 1 200 ? 20.677 11.749 -23.823 1.00 73.25 200 THR A C 1
ATOM 1499 O O . THR A 1 200 ? 21.631 11.351 -23.160 1.00 73.25 200 THR A O 1
ATOM 1502 N N . ILE A 1 201 ? 19.418 11.374 -23.580 1.00 69.81 201 ILE A N 1
ATOM 1503 C CA . ILE A 1 201 ? 19.023 10.554 -22.427 1.00 69.81 201 ILE A CA 1
ATOM 1504 C C . ILE A 1 201 ? 19.673 9.171 -22.505 1.00 69.81 201 ILE A C 1
ATOM 1506 O O . ILE A 1 201 ? 20.270 8.719 -21.532 1.00 69.81 201 ILE A O 1
ATOM 1510 N N . ARG A 1 202 ? 19.678 8.532 -23.682 1.00 78.75 202 ARG A N 1
ATOM 1511 C CA . ARG A 1 202 ? 20.371 7.252 -23.880 1.00 78.75 202 ARG A CA 1
ATOM 1512 C C . ARG A 1 202 ? 21.855 7.346 -23.528 1.00 78.75 202 ARG A C 1
ATOM 1514 O O . ARG A 1 202 ? 22.381 6.452 -22.871 1.00 78.75 202 ARG A O 1
ATOM 1521 N N . ARG A 1 203 ? 22.541 8.408 -23.970 1.00 80.50 203 ARG A N 1
ATOM 1522 C CA . ARG A 1 203 ? 23.967 8.620 -23.677 1.00 80.50 203 ARG A CA 1
ATOM 1523 C C . ARG A 1 203 ? 24.201 8.821 -22.182 1.00 80.50 203 ARG A C 1
ATOM 1525 O O . ARG A 1 203 ? 25.109 8.200 -21.644 1.00 80.50 203 ARG A O 1
ATOM 1532 N N . GLN A 1 204 ? 23.374 9.639 -21.539 1.00 74.69 204 GLN A N 1
ATOM 1533 C CA . GLN A 1 204 ? 23.464 9.908 -20.108 1.00 74.69 204 GLN A CA 1
ATOM 1534 C C . GLN A 1 204 ? 23.274 8.628 -19.289 1.00 74.69 204 GLN A C 1
ATOM 1536 O O . GLN A 1 204 ? 24.158 8.258 -18.527 1.00 74.69 204 GLN A O 1
ATOM 1541 N N . VAL A 1 205 ? 22.178 7.898 -19.510 1.00 73.12 205 VAL A N 1
ATOM 1542 C CA . VAL A 1 205 ? 21.901 6.659 -18.768 1.00 73.12 205 VAL A CA 1
ATOM 1543 C C . VAL A 1 205 ? 22.983 5.604 -19.032 1.00 73.12 205 VAL A C 1
ATOM 1545 O O . VAL A 1 205 ? 23.366 4.875 -18.123 1.00 73.12 205 VAL A O 1
ATOM 1548 N N . SER A 1 206 ? 23.540 5.547 -20.248 1.00 77.75 206 SER A N 1
ATOM 1549 C CA . SER A 1 206 ? 24.661 4.643 -20.555 1.00 77.75 206 SER A CA 1
ATOM 1550 C C . SER A 1 206 ? 25.941 4.997 -19.791 1.00 77.75 206 SER A C 1
ATOM 1552 O O . SER A 1 206 ? 26.653 4.089 -19.374 1.00 77.75 206 SER A O 1
ATOM 1554 N N . ALA A 1 207 ? 26.233 6.287 -19.597 1.00 79.38 207 ALA A N 1
ATOM 1555 C CA . ALA A 1 207 ? 27.363 6.732 -18.782 1.00 79.38 207 ALA A CA 1
ATOM 1556 C C . ALA A 1 207 ? 27.140 6.398 -17.297 1.00 79.38 207 ALA A C 1
ATOM 1558 O O . ALA A 1 207 ? 28.003 5.795 -16.667 1.00 79.38 207 ALA A O 1
ATOM 1559 N N . GLU A 1 208 ? 25.933 6.648 -16.779 1.00 73.19 208 GLU A N 1
ATOM 1560 C CA . GLU A 1 208 ? 25.560 6.306 -15.399 1.00 73.19 208 GLU A CA 1
ATOM 1561 C C . GLU A 1 208 ? 25.676 4.795 -15.114 1.00 73.19 208 GLU A C 1
ATOM 1563 O O . GLU A 1 208 ? 26.024 4.401 -14.002 1.00 73.19 208 GLU A O 1
ATOM 1568 N N . ILE A 1 209 ? 25.415 3.927 -16.104 1.00 77.62 209 ILE A N 1
ATOM 1569 C CA . ILE A 1 209 ? 25.624 2.471 -15.980 1.00 77.62 209 ILE A CA 1
ATOM 1570 C C . ILE A 1 209 ? 27.111 2.133 -15.806 1.00 77.62 209 ILE A C 1
ATOM 1572 O O . ILE A 1 209 ? 27.431 1.240 -15.021 1.00 77.62 209 ILE A O 1
ATOM 1576 N N . GLN A 1 210 ? 28.004 2.816 -16.528 1.00 84.00 210 GLN A N 1
ATOM 1577 C CA . GLN A 1 210 ? 29.451 2.578 -16.446 1.00 84.00 210 GLN A CA 1
ATOM 1578 C C . GLN A 1 210 ? 30.022 3.025 -15.097 1.00 84.00 210 GLN A C 1
ATOM 1580 O O . GLN A 1 210 ? 30.899 2.359 -14.558 1.00 84.00 210 GLN A O 1
ATOM 1585 N N . GLU A 1 211 ? 29.486 4.109 -14.537 1.00 81.25 211 GLU A N 1
ATOM 1586 C CA . GLU A 1 211 ? 29.892 4.663 -13.239 1.00 81.25 211 GLU A CA 1
ATOM 1587 C C . GLU A 1 211 ? 29.275 3.928 -12.037 1.00 81.25 211 GLU A C 1
ATOM 1589 O O . GLU A 1 211 ? 29.726 4.083 -10.904 1.00 81.25 211 GLU A O 1
ATOM 1594 N N . SER A 1 212 ? 28.228 3.131 -12.259 1.00 76.62 212 SER A N 1
ATOM 1595 C CA . SER A 1 212 ? 27.541 2.385 -11.201 1.00 76.62 212 SER A CA 1
ATOM 1596 C C . SER A 1 212 ? 28.131 0.989 -11.018 1.00 76.62 212 SER A C 1
ATOM 1598 O O . SER A 1 212 ? 28.548 0.360 -11.987 1.00 76.62 212 SER A O 1
ATOM 1600 N N . GLU A 1 213 ? 28.067 0.443 -9.802 1.00 74.69 213 GLU A N 1
ATOM 1601 C CA . GLU A 1 213 ? 28.448 -0.941 -9.480 1.00 74.69 213 GLU A CA 1
ATOM 1602 C C . GLU A 1 213 ? 27.303 -1.703 -8.798 1.00 74.69 213 GLU A C 1
ATOM 1604 O O . GLU A 1 213 ? 26.359 -1.098 -8.280 1.00 74.69 213 GLU A O 1
ATOM 1609 N N . GLY A 1 214 ? 27.376 -3.038 -8.828 1.00 74.12 214 GLY A N 1
ATOM 1610 C CA . GLY A 1 214 ? 26.429 -3.933 -8.158 1.00 74.12 214 GLY A CA 1
ATOM 1611 C C . GLY A 1 214 ? 24.961 -3.625 -8.470 1.00 74.12 214 GLY A C 1
ATOM 1612 O O . GLY A 1 214 ? 24.566 -3.439 -9.623 1.00 74.12 214 GLY A O 1
ATOM 1613 N N . GLU A 1 215 ? 24.148 -3.529 -7.423 1.00 61.41 215 GLU A N 1
ATOM 1614 C CA . GLU A 1 215 ? 22.704 -3.295 -7.516 1.00 61.41 215 GLU A CA 1
ATOM 1615 C C . GLU A 1 215 ? 22.344 -1.964 -8.198 1.00 61.41 215 GLU A C 1
ATOM 1617 O O . GLU A 1 215 ? 21.399 -1.900 -8.991 1.00 61.41 215 GLU A O 1
ATOM 1622 N N . LYS A 1 216 ? 23.146 -0.908 -7.989 1.00 65.25 216 LYS A N 1
ATOM 1623 C CA . LYS A 1 216 ? 22.942 0.392 -8.653 1.00 65.25 216 LYS A CA 1
ATOM 1624 C C . LYS A 1 216 ? 23.046 0.250 -10.169 1.00 65.25 216 LYS A C 1
ATOM 1626 O O . LYS A 1 216 ? 22.237 0.823 -10.898 1.00 65.25 216 LYS A O 1
ATOM 1631 N N . ARG A 1 217 ? 23.986 -0.568 -10.655 1.00 73.94 217 ARG A N 1
ATOM 1632 C CA . ARG A 1 217 ? 24.130 -0.873 -12.086 1.00 73.94 217 ARG A CA 1
ATOM 1633 C C . ARG A 1 217 ? 22.898 -1.608 -12.620 1.00 73.94 217 ARG A C 1
ATOM 1635 O O . ARG A 1 217 ? 22.391 -1.246 -13.682 1.00 73.94 217 ARG A O 1
ATOM 1642 N N . GLY A 1 218 ? 22.374 -2.578 -11.870 1.00 71.31 218 GLY A N 1
ATOM 1643 C CA . GLY A 1 218 ? 21.132 -3.288 -12.200 1.00 71.31 218 GLY A CA 1
ATOM 1644 C C . GLY A 1 218 ? 19.927 -2.349 -12.341 1.00 71.31 218 GLY A C 1
ATOM 1645 O O . GLY A 1 218 ? 19.219 -2.390 -13.351 1.00 71.31 218 GLY A O 1
ATOM 1646 N N . ALA A 1 219 ? 19.747 -1.429 -11.390 1.00 69.25 219 ALA A N 1
ATOM 1647 C CA . ALA A 1 219 ? 18.672 -0.437 -11.424 1.00 69.25 219 ALA A CA 1
ATOM 1648 C C . ALA A 1 219 ? 18.773 0.509 -12.639 1.00 69.25 219 ALA A C 1
ATOM 1650 O O . ALA A 1 219 ? 17.765 0.810 -13.286 1.00 69.25 219 ALA A O 1
ATOM 1651 N N . ARG A 1 220 ? 19.988 0.944 -13.006 1.00 75.75 220 ARG A N 1
ATOM 1652 C CA . ARG A 1 220 ? 20.214 1.800 -14.187 1.00 75.75 220 ARG A CA 1
ATOM 1653 C C . ARG A 1 220 ? 19.944 1.075 -15.504 1.00 75.75 220 ARG A C 1
ATOM 1655 O O . ARG A 1 220 ? 19.343 1.654 -16.409 1.00 75.75 220 ARG A O 1
ATOM 1662 N N . ARG A 1 221 ? 20.309 -0.205 -15.608 1.00 79.88 221 ARG A N 1
ATOM 1663 C CA . ARG A 1 221 ? 19.989 -1.028 -16.787 1.00 79.88 221 ARG A CA 1
ATOM 1664 C C . ARG A 1 221 ? 18.493 -1.237 -16.961 1.00 79.88 221 ARG A C 1
ATOM 1666 O O . ARG A 1 221 ? 17.991 -1.126 -18.076 1.00 79.88 221 ARG A O 1
ATOM 1673 N N . LEU A 1 222 ? 17.778 -1.467 -15.864 1.00 77.69 222 LEU A N 1
ATOM 1674 C CA . LEU A 1 222 ? 16.325 -1.578 -15.876 1.00 77.69 222 LEU A CA 1
ATOM 1675 C C . LEU A 1 222 ? 15.655 -0.288 -16.360 1.00 77.69 222 LEU A C 1
ATOM 1677 O O . LEU A 1 222 ? 14.739 -0.332 -17.182 1.00 77.69 222 LEU A O 1
ATOM 1681 N N . MET A 1 223 ? 16.111 0.861 -15.856 1.00 78.19 223 MET A N 1
ATOM 1682 C CA . MET A 1 223 ? 15.640 2.169 -16.309 1.00 78.19 223 MET A CA 1
ATOM 1683 C C . MET A 1 223 ? 15.854 2.330 -17.819 1.00 78.19 223 MET A C 1
ATOM 1685 O O . MET A 1 223 ? 14.934 2.744 -18.523 1.00 78.19 223 MET A O 1
ATOM 1689 N N . LEU A 1 224 ? 17.026 1.938 -18.329 1.00 79.94 224 LEU A N 1
ATOM 1690 C CA . LEU A 1 224 ? 17.324 1.988 -19.759 1.00 79.94 224 LEU A CA 1
ATOM 1691 C C . LEU A 1 224 ? 16.431 1.043 -20.582 1.00 79.94 224 LEU A C 1
ATOM 1693 O O . LEU A 1 224 ? 15.944 1.436 -21.638 1.00 79.94 224 LEU A O 1
ATOM 1697 N N . ALA A 1 225 ? 16.161 -0.170 -20.094 1.00 84.50 225 ALA A N 1
ATOM 1698 C CA . ALA A 1 225 ? 15.267 -1.117 -20.762 1.00 84.50 225 ALA A CA 1
ATOM 1699 C C . ALA A 1 225 ? 13.832 -0.572 -20.882 1.00 84.50 225 ALA A C 1
ATOM 1701 O O . ALA A 1 225 ? 13.229 -0.637 -21.952 1.00 84.50 225 ALA A O 1
ATOM 1702 N N . ARG A 1 226 ? 13.299 0.039 -19.817 1.00 80.69 226 ARG A N 1
ATOM 1703 C CA . ARG A 1 226 ? 11.984 0.708 -19.837 1.00 80.69 226 ARG A CA 1
ATOM 1704 C C . ARG A 1 226 ? 11.937 1.881 -20.797 1.00 80.69 226 ARG A C 1
ATOM 1706 O O . ARG A 1 226 ? 10.953 2.044 -21.513 1.00 80.69 226 ARG A O 1
ATOM 1713 N N . TYR A 1 227 ? 13.006 2.674 -20.811 1.00 79.75 227 TYR A N 1
ATOM 1714 C CA . TYR A 1 227 ? 13.160 3.792 -21.730 1.00 79.75 227 TYR A CA 1
ATOM 1715 C C . TYR A 1 227 ? 13.162 3.323 -23.188 1.00 79.75 227 TYR A C 1
ATOM 1717 O O . TYR A 1 227 ? 12.541 3.930 -24.053 1.00 79.75 227 TYR A O 1
ATOM 1725 N N . TYR A 1 228 ? 13.814 2.200 -23.480 1.00 83.50 228 TYR A N 1
ATOM 1726 C CA . TYR A 1 228 ? 13.749 1.613 -24.811 1.00 83.50 228 TYR A CA 1
ATOM 1727 C C . TYR A 1 228 ? 12.339 1.140 -25.171 1.00 83.50 228 TYR A C 1
ATOM 1729 O O . TYR A 1 228 ? 11.856 1.475 -26.252 1.00 83.50 228 TYR A O 1
ATOM 1737 N N . LEU A 1 229 ? 11.638 0.450 -24.267 1.00 85.00 229 LEU A N 1
ATOM 1738 C CA . LEU A 1 229 ? 10.265 0.000 -24.517 1.00 85.00 229 LEU A CA 1
ATOM 1739 C C . LEU A 1 229 ? 9.283 1.156 -24.742 1.00 85.00 229 LEU A C 1
ATOM 1741 O O . LEU A 1 229 ? 8.448 1.073 -25.639 1.00 85.00 229 LEU A O 1
ATOM 1745 N N . SER A 1 230 ? 9.390 2.247 -23.980 1.00 81.62 230 SER A N 1
ATOM 1746 C CA . SER A 1 230 ? 8.511 3.419 -24.120 1.00 81.62 230 SER A CA 1
ATOM 1747 C C . SER A 1 230 ? 8.717 4.193 -25.428 1.00 81.62 230 SER A C 1
ATOM 1749 O O . SER 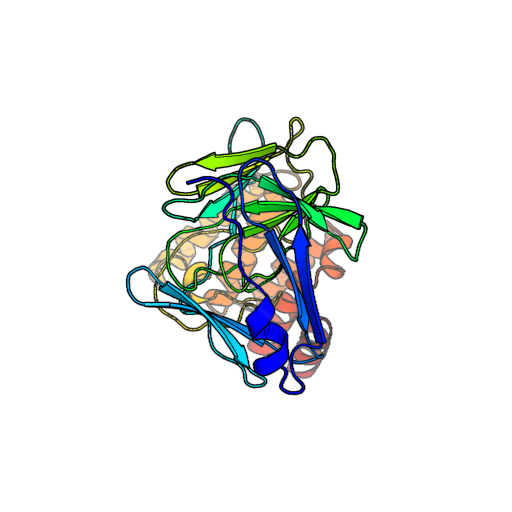A 1 230 ? 7.819 4.910 -25.874 1.00 81.62 230 SER A O 1
ATOM 1751 N N . HIS A 1 231 ? 9.875 4.023 -26.071 1.00 78.75 231 HIS A N 1
ATOM 1752 C CA . HIS A 1 231 ? 10.190 4.585 -27.387 1.00 78.75 231 HIS A CA 1
ATOM 1753 C C . HIS A 1 231 ? 10.131 3.556 -28.530 1.00 78.75 231 HIS A C 1
ATOM 1755 O O . HIS A 1 231 ? 10.462 3.896 -29.663 1.00 78.75 231 HIS A O 1
ATOM 1761 N N . GLY A 1 232 ? 9.683 2.323 -28.265 1.00 83.19 232 GLY A N 1
ATOM 1762 C CA . GLY A 1 232 ? 9.509 1.278 -29.283 1.00 83.19 232 GLY A CA 1
ATOM 1763 C C . GLY A 1 232 ? 10.790 0.542 -29.700 1.00 83.19 232 GLY A C 1
ATOM 1764 O O . GLY A 1 232 ? 10.774 -0.222 -30.660 1.00 83.19 232 GLY A O 1
ATOM 1765 N N . PHE A 1 233 ? 11.897 0.721 -28.978 1.00 87.81 233 PHE A N 1
ATOM 1766 C CA . PHE A 1 233 ? 13.179 0.044 -29.213 1.00 87.81 233 PHE A CA 1
ATOM 1767 C C . PHE A 1 233 ? 13.210 -1.335 -28.539 1.00 87.81 233 PHE A C 1
ATOM 1769 O O . PHE A 1 233 ? 13.950 -1.597 -27.591 1.00 87.81 233 PHE A O 1
ATOM 1776 N N . ALA A 1 234 ? 12.325 -2.222 -28.987 1.00 87.25 234 ALA A N 1
ATOM 1777 C CA . ALA A 1 234 ? 12.076 -3.498 -28.323 1.00 87.25 234 ALA A CA 1
ATOM 1778 C C . ALA A 1 234 ? 13.272 -4.469 -28.366 1.00 87.25 234 ALA A C 1
ATOM 1780 O O . ALA A 1 234 ? 13.506 -5.196 -27.399 1.00 87.25 234 ALA A O 1
ATOM 1781 N N . ALA A 1 235 ? 14.063 -4.455 -29.443 1.00 89.94 235 ALA A N 1
ATOM 1782 C CA . ALA A 1 235 ? 15.247 -5.304 -29.568 1.00 89.94 235 ALA A CA 1
ATOM 1783 C C . ALA A 1 235 ? 16.347 -4.896 -28.572 1.00 89.94 235 ALA A C 1
ATOM 1785 O O . ALA A 1 235 ? 16.956 -5.747 -27.921 1.00 89.94 235 ALA A O 1
ATOM 1786 N N . GLU A 1 236 ? 16.558 -3.592 -28.402 1.00 86.75 236 GLU A N 1
ATOM 1787 C CA . GLU A 1 236 ? 17.503 -3.018 -27.450 1.00 86.75 236 GLU A CA 1
ATOM 1788 C C . GLU A 1 236 ? 17.052 -3.251 -26.009 1.00 86.75 236 GLU A C 1
ATOM 1790 O O . GLU A 1 236 ? 17.862 -3.632 -25.163 1.00 86.75 236 GLU A O 1
ATOM 1795 N N . ALA A 1 237 ? 15.755 -3.086 -25.731 1.00 89.69 237 ALA A N 1
ATOM 1796 C CA . ALA A 1 237 ? 15.183 -3.419 -24.432 1.00 89.69 237 ALA A CA 1
ATOM 1797 C C . ALA A 1 237 ? 15.422 -4.890 -24.073 1.00 89.69 237 ALA A C 1
ATOM 1799 O O . ALA A 1 237 ? 15.922 -5.181 -22.987 1.00 89.69 237 ALA A O 1
ATOM 1800 N N . ARG A 1 238 ? 15.137 -5.811 -25.001 1.00 92.38 238 ARG A N 1
ATOM 1801 C CA . ARG A 1 238 ? 15.380 -7.247 -24.815 1.00 92.38 238 ARG A CA 1
ATOM 1802 C C . ARG A 1 238 ? 16.849 -7.549 -24.554 1.00 92.38 238 ARG A C 1
ATOM 1804 O O . ARG A 1 238 ? 17.143 -8.294 -23.627 1.00 92.38 238 ARG A O 1
ATOM 1811 N N . GLY A 1 239 ? 17.769 -6.955 -25.314 1.00 88.69 239 GLY A N 1
ATOM 1812 C CA . GLY A 1 239 ? 19.205 -7.136 -25.085 1.00 88.69 239 GLY A CA 1
ATOM 1813 C C . GLY A 1 239 ? 19.640 -6.681 -23.686 1.00 88.69 239 GLY A C 1
ATOM 1814 O O . GLY A 1 239 ? 20.387 -7.386 -23.009 1.00 88.69 239 GLY A O 1
ATOM 1815 N N . MET A 1 240 ? 19.117 -5.545 -23.213 1.00 86.25 240 MET A N 1
ATOM 1816 C CA . MET A 1 240 ? 19.391 -5.056 -21.858 1.00 86.25 240 MET A CA 1
ATOM 1817 C C . MET A 1 240 ? 18.832 -5.982 -20.775 1.00 86.25 240 MET A C 1
ATOM 1819 O O . MET A 1 240 ? 19.513 -6.230 -19.782 1.00 86.25 240 MET A O 1
ATOM 1823 N N . LEU A 1 241 ? 17.621 -6.510 -20.964 1.00 85.69 241 LEU A N 1
ATOM 1824 C CA . LEU A 1 241 ? 17.005 -7.462 -20.038 1.00 85.69 241 LEU A CA 1
ATOM 1825 C C . LEU A 1 241 ? 17.793 -8.779 -19.995 1.00 85.69 241 LEU A C 1
ATOM 1827 O O . LEU A 1 241 ? 18.125 -9.250 -18.913 1.00 85.69 241 LEU A O 1
ATOM 1831 N N . GLN A 1 242 ? 18.202 -9.316 -21.145 1.00 90.31 242 GLN A N 1
ATOM 1832 C CA . GLN A 1 242 ? 19.047 -10.514 -21.207 1.00 90.31 242 GLN A CA 1
ATOM 1833 C C . GLN A 1 242 ? 20.386 -10.323 -20.489 1.00 90.31 242 GLN A C 1
ATOM 1835 O O . GLN A 1 242 ? 20.825 -11.209 -19.761 1.00 90.31 242 GLN A O 1
ATOM 1840 N N . LEU A 1 243 ? 21.017 -9.155 -20.645 1.00 87.00 243 LEU A N 1
ATOM 1841 C CA . LEU A 1 243 ? 22.248 -8.836 -19.924 1.00 87.00 243 LEU A CA 1
ATOM 1842 C C . LEU A 1 243 ? 22.027 -8.806 -18.405 1.00 87.00 243 LEU A C 1
ATOM 1844 O O . LEU A 1 243 ? 22.872 -9.282 -17.655 1.00 87.00 243 LEU A O 1
ATOM 1848 N N . MET A 1 244 ? 20.892 -8.272 -17.944 1.00 83.06 244 MET A N 1
ATOM 1849 C CA . MET A 1 244 ? 20.550 -8.282 -16.520 1.00 83.06 244 MET A CA 1
ATOM 1850 C C . MET A 1 244 ? 20.365 -9.706 -15.983 1.00 83.06 244 MET A C 1
ATOM 1852 O O . MET A 1 244 ? 20.866 -9.999 -14.904 1.00 83.06 244 MET A O 1
ATOM 1856 N N . ALA A 1 245 ? 19.695 -10.587 -16.732 1.00 83.62 245 ALA A N 1
ATOM 1857 C CA . ALA A 1 245 ? 19.508 -11.988 -16.345 1.00 83.62 245 ALA A CA 1
ATOM 1858 C C . ALA A 1 245 ? 20.815 -12.798 -16.361 1.00 83.62 245 ALA A C 1
ATOM 1860 O O . ALA A 1 245 ? 21.012 -13.678 -15.527 1.00 83.62 245 ALA A O 1
ATOM 1861 N N . ALA A 1 246 ? 21.741 -12.470 -17.268 1.00 83.50 246 ALA A N 1
ATOM 1862 C CA . ALA A 1 246 ? 23.059 -13.097 -17.315 1.00 83.50 246 ALA A CA 1
ATOM 1863 C C . ALA A 1 246 ? 23.928 -12.760 -16.089 1.00 83.50 246 ALA A C 1
ATOM 1865 O O . ALA A 1 246 ? 24.764 -13.567 -15.691 1.00 83.50 246 ALA A O 1
ATOM 1866 N N . GLU A 1 247 ? 23.744 -11.576 -15.501 1.00 74.06 247 GLU A N 1
ATOM 1867 C CA . GLU A 1 247 ? 24.486 -11.141 -14.312 1.00 74.06 247 GLU A CA 1
ATOM 1868 C C . GLU A 1 247 ? 23.788 -11.500 -12.993 1.00 74.06 247 GLU A C 1
ATOM 1870 O O . GLU A 1 247 ? 24.465 -11.725 -11.991 1.00 74.06 247 GLU A O 1
ATOM 1875 N N . ASP A 1 248 ? 22.455 -11.582 -12.986 1.00 72.75 248 ASP A N 1
ATOM 1876 C CA . ASP A 1 248 ? 21.657 -12.015 -11.841 1.00 72.75 248 ASP A CA 1
ATOM 1877 C C . ASP A 1 248 ? 20.636 -13.080 -12.260 1.00 72.75 248 ASP A C 1
ATOM 1879 O O . ASP A 1 248 ? 19.566 -12.782 -12.794 1.00 72.75 248 ASP A O 1
ATOM 1883 N N . SER A 1 249 ? 20.946 -14.337 -11.934 1.00 72.75 249 SER A N 1
ATOM 1884 C CA . SER A 1 249 ? 20.077 -15.487 -12.216 1.00 72.75 249 SER A CA 1
ATOM 1885 C C . SER A 1 249 ? 18.694 -15.417 -11.549 1.00 72.75 249 SER A C 1
ATOM 1887 O O . SER A 1 249 ? 17.777 -16.129 -11.963 1.00 72.75 249 SER A O 1
ATOM 1889 N N . ASN A 1 250 ? 18.504 -14.571 -10.527 1.00 68.56 250 ASN A N 1
ATOM 1890 C CA . ASN A 1 250 ? 17.190 -14.366 -9.919 1.00 68.56 250 ASN A CA 1
ATOM 1891 C C . ASN A 1 250 ? 16.296 -13.444 -10.755 1.00 68.56 250 ASN A C 1
AT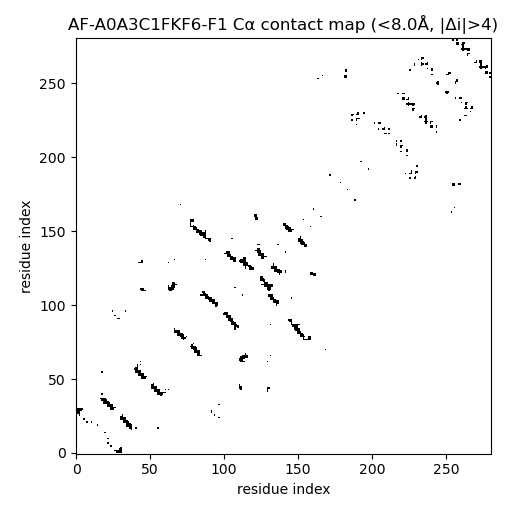OM 1893 O O . ASN A 1 250 ? 15.077 -13.494 -10.593 1.00 68.56 250 ASN A O 1
ATOM 1897 N N . ALA A 1 251 ? 16.856 -12.651 -11.675 1.00 64.62 251 ALA A N 1
ATOM 1898 C CA . ALA A 1 251 ? 16.073 -11.760 -12.524 1.00 64.62 251 ALA A CA 1
ATOM 1899 C C . ALA A 1 251 ? 15.101 -12.532 -13.430 1.00 64.62 251 ALA A C 1
ATOM 1901 O O . ALA A 1 251 ? 13.992 -12.055 -13.649 1.00 64.62 251 ALA A O 1
ATOM 1902 N N . ASP A 1 252 ? 15.456 -13.741 -13.876 1.00 66.44 252 ASP A N 1
ATOM 1903 C CA . ASP A 1 252 ? 14.563 -14.611 -14.654 1.00 66.44 252 ASP A CA 1
ATOM 1904 C C . ASP A 1 252 ? 13.373 -15.139 -13.840 1.00 66.44 252 ASP A C 1
ATOM 1906 O O . ASP A 1 252 ? 12.343 -15.497 -14.407 1.00 66.44 252 ASP A O 1
ATOM 1910 N N . LYS A 1 253 ? 13.471 -15.178 -12.510 1.00 69.44 253 LYS A N 1
ATOM 1911 C CA . LYS A 1 253 ? 12.365 -15.610 -11.641 1.00 69.44 253 LYS A CA 1
ATOM 1912 C C . LYS A 1 253 ? 11.427 -14.464 -11.268 1.00 69.44 253 LYS A C 1
ATOM 1914 O O . LYS A 1 253 ? 10.389 -14.701 -10.658 1.00 69.44 253 LYS A O 1
ATOM 1919 N N . ASP A 1 254 ? 11.786 -13.228 -11.607 1.00 67.94 254 ASP A N 1
ATOM 1920 C CA . ASP A 1 254 ? 10.979 -12.053 -11.304 1.00 67.94 254 ASP A CA 1
ATOM 1921 C C . ASP A 1 254 ? 9.877 -11.868 -12.363 1.00 67.94 254 ASP A C 1
ATOM 1923 O O . ASP A 1 254 ? 10.153 -11.656 -13.549 1.00 67.94 254 ASP A O 1
ATOM 1927 N N . LEU A 1 255 ? 8.617 -11.897 -11.917 1.00 72.12 255 LEU A N 1
ATOM 1928 C CA . LEU A 1 255 ? 7.418 -11.696 -12.743 1.00 72.12 255 LEU A CA 1
ATOM 1929 C C . LEU A 1 255 ? 7.486 -10.394 -13.550 1.00 72.12 255 LEU A C 1
ATOM 1931 O O . LEU A 1 255 ? 7.101 -10.348 -14.717 1.00 72.12 255 LEU A O 1
ATOM 1935 N N . TYR A 1 256 ? 8.042 -9.333 -12.966 1.00 72.50 256 TYR A N 1
ATOM 1936 C CA . TYR A 1 256 ? 8.172 -8.047 -13.633 1.00 72.50 256 TYR A CA 1
ATOM 1937 C C . TYR A 1 256 ? 9.250 -8.075 -14.731 1.00 72.50 256 TYR A C 1
ATOM 1939 O O . TYR A 1 256 ? 9.122 -7.398 -15.753 1.00 72.50 256 TYR A O 1
ATOM 1947 N N . HIS A 1 257 ? 10.306 -8.880 -14.568 1.00 81.19 257 HIS A N 1
ATOM 1948 C CA . HIS A 1 257 ? 11.258 -9.132 -15.652 1.00 81.19 257 HIS A CA 1
ATOM 1949 C C . HIS A 1 257 ? 10.596 -9.878 -16.811 1.00 81.19 257 HIS A C 1
ATOM 1951 O O . HIS A 1 257 ? 10.722 -9.446 -17.957 1.00 81.19 257 HIS A O 1
ATOM 1957 N N . GLN A 1 258 ? 9.879 -10.966 -16.510 1.00 81.12 258 GLN A N 1
ATOM 1958 C CA . GLN A 1 258 ? 9.172 -11.760 -17.518 1.00 81.12 258 GLN A CA 1
ATOM 1959 C C . GLN A 1 258 ? 8.130 -10.914 -18.255 1.00 81.12 258 GLN A C 1
ATOM 1961 O O . GLN A 1 258 ? 8.055 -10.963 -19.479 1.00 81.12 258 GLN A O 1
ATOM 1966 N N . GLY A 1 259 ? 7.431 -10.034 -17.539 1.00 83.38 259 GLY A N 1
ATOM 1967 C CA . GLY A 1 259 ? 6.533 -9.046 -18.119 1.00 83.38 259 GLY A CA 1
ATOM 1968 C C . GLY A 1 259 ? 7.212 -8.115 -19.124 1.00 83.38 259 GLY A C 1
ATOM 1969 O O . GLY A 1 259 ? 6.742 -7.969 -20.253 1.00 83.38 259 GLY A O 1
ATOM 1970 N N . LEU A 1 260 ? 8.338 -7.493 -18.749 1.00 83.19 260 LEU A N 1
ATOM 1971 C CA . LEU A 1 260 ? 9.093 -6.611 -19.654 1.00 83.19 260 LEU A CA 1
ATOM 1972 C C . LEU A 1 260 ? 9.633 -7.363 -20.877 1.00 83.19 260 LEU A C 1
ATOM 1974 O O . LEU A 1 260 ? 9.609 -6.822 -21.983 1.00 83.19 260 LEU A O 1
ATOM 1978 N N . MET A 1 261 ? 10.076 -8.609 -20.691 1.00 85.75 261 MET A N 1
ATOM 1979 C CA . MET A 1 261 ? 10.467 -9.493 -21.789 1.00 85.75 261 MET A CA 1
ATOM 1980 C C . MET A 1 261 ? 9.280 -9.779 -22.711 1.00 85.75 261 MET A C 1
ATOM 1982 O O . MET A 1 261 ? 9.403 -9.620 -23.920 1.00 85.75 261 MET A O 1
ATOM 1986 N N . GLY A 1 262 ? 8.111 -10.109 -22.161 1.00 86.75 262 GLY A N 1
ATOM 1987 C CA . GLY A 1 262 ? 6.897 -10.359 -22.934 1.00 86.75 262 GLY A CA 1
ATOM 1988 C C . GLY A 1 262 ? 6.439 -9.151 -23.750 1.00 86.75 262 GLY A C 1
ATOM 1989 O O . GLY A 1 262 ? 6.100 -9.293 -24.922 1.00 86.75 262 GLY A O 1
ATOM 1990 N N . VAL A 1 263 ? 6.515 -7.945 -23.180 1.00 86.19 263 VAL A N 1
ATOM 1991 C CA . VAL A 1 263 ? 6.255 -6.691 -23.908 1.00 86.19 263 VAL A CA 1
ATOM 1992 C C . VAL A 1 263 ? 7.262 -6.482 -25.039 1.00 86.19 263 VAL A C 1
ATOM 1994 O O . VAL A 1 263 ? 6.872 -6.093 -26.141 1.00 86.19 263 VAL A O 1
ATOM 1997 N N . ALA A 1 264 ? 8.550 -6.740 -24.793 1.00 89.06 264 ALA A N 1
ATOM 1998 C CA . ALA A 1 264 ? 9.568 -6.636 -25.831 1.00 89.06 264 ALA A CA 1
ATOM 1999 C C . ALA A 1 264 ? 9.264 -7.599 -26.992 1.00 89.06 264 ALA A C 1
ATOM 2001 O O . ALA A 1 264 ? 9.216 -7.172 -28.146 1.00 89.06 264 ALA A O 1
ATOM 2002 N N . GLU A 1 265 ? 9.002 -8.876 -26.699 1.00 87.62 265 GLU A N 1
ATOM 2003 C CA . GLU A 1 265 ? 8.659 -9.881 -27.714 1.00 87.62 265 GLU A CA 1
ATOM 2004 C C . GLU A 1 265 ? 7.369 -9.508 -28.467 1.00 87.62 265 GLU A C 1
ATOM 2006 O O . GLU A 1 265 ? 7.312 -9.637 -29.692 1.00 87.62 265 GLU A O 1
ATOM 2011 N N . TYR A 1 266 ? 6.368 -8.948 -27.777 1.00 88.56 266 TYR A N 1
ATOM 2012 C CA . TYR A 1 266 ? 5.139 -8.451 -28.402 1.00 88.56 266 TYR A CA 1
ATOM 2013 C C . TYR A 1 266 ? 5.422 -7.334 -29.414 1.00 88.56 266 TYR A C 1
ATOM 2015 O O . TYR A 1 266 ? 4.966 -7.408 -30.557 1.00 88.56 266 TYR A O 1
ATOM 2023 N N . TYR A 1 267 ? 6.219 -6.328 -29.036 1.00 86.94 267 TYR A N 1
ATOM 2024 C CA . TYR A 1 267 ? 6.607 -5.245 -29.946 1.00 86.94 267 TYR A CA 1
ATOM 2025 C C . TYR A 1 267 ? 7.485 -5.717 -31.111 1.00 86.94 267 TYR A C 1
ATOM 2027 O O . TYR A 1 267 ? 7.475 -5.097 -32.171 1.00 86.94 267 TYR A O 1
ATOM 2035 N N . MET A 1 268 ? 8.205 -6.827 -30.948 1.00 89.94 268 MET A N 1
ATOM 2036 C CA . MET A 1 268 ? 8.960 -7.474 -32.025 1.00 89.94 268 MET A CA 1
ATOM 2037 C C . MET A 1 268 ? 8.106 -8.390 -32.918 1.00 89.94 268 MET A C 1
ATOM 2039 O O . MET A 1 268 ? 8.644 -9.005 -33.838 1.00 89.94 268 MET A O 1
ATOM 2043 N N . GLY A 1 269 ? 6.796 -8.506 -32.671 1.00 87.88 269 GLY A N 1
ATOM 2044 C CA . GLY A 1 269 ? 5.891 -9.373 -33.435 1.00 87.88 269 GLY A CA 1
ATOM 2045 C C . GLY A 1 269 ? 6.019 -10.865 -33.106 1.00 87.88 269 GLY A C 1
ATOM 2046 O O . GLY A 1 269 ? 5.499 -11.712 -33.830 1.00 87.88 269 GLY A O 1
ATOM 2047 N N . ARG A 1 270 ? 6.704 -11.214 -32.013 1.00 89.88 270 ARG A N 1
ATOM 2048 C CA . ARG A 1 270 ? 6.930 -12.593 -31.558 1.00 89.88 270 ARG A CA 1
ATOM 2049 C C . ARG A 1 270 ? 5.864 -12.995 -30.549 1.00 89.88 270 ARG A C 1
ATOM 2051 O O . ARG A 1 270 ? 6.119 -13.184 -29.365 1.00 89.88 270 ARG A O 1
ATOM 2058 N N . TYR A 1 271 ? 4.630 -13.101 -31.027 1.00 85.44 271 TYR A N 1
ATOM 2059 C CA . TYR A 1 271 ? 3.461 -13.282 -30.161 1.00 85.44 271 TYR A CA 1
ATOM 2060 C C . TYR A 1 271 ? 3.456 -14.603 -29.381 1.00 85.44 271 TYR A C 1
ATOM 2062 O O . TYR A 1 271 ? 2.906 -14.654 -28.283 1.00 85.44 271 TYR A O 1
ATOM 2070 N N . ALA A 1 272 ? 4.061 -15.664 -29.927 1.00 83.12 272 ALA A N 1
ATOM 2071 C CA . ALA A 1 272 ? 4.187 -16.945 -29.232 1.00 83.12 272 ALA A CA 1
ATOM 2072 C C . ALA A 1 272 ? 5.060 -16.807 -27.975 1.00 83.12 272 ALA A C 1
ATOM 2074 O O . ALA A 1 272 ? 4.604 -17.140 -26.881 1.00 83.12 272 ALA A O 1
ATOM 2075 N N . ASP A 1 273 ? 6.246 -16.219 -28.137 1.00 81.56 273 ASP A N 1
ATOM 2076 C CA . ASP A 1 273 ? 7.197 -15.957 -27.054 1.00 81.56 273 ASP A CA 1
ATOM 2077 C C . ASP A 1 273 ? 6.612 -14.950 -26.054 1.00 81.56 273 ASP A C 1
ATOM 2079 O O . ASP A 1 273 ? 6.672 -15.152 -24.844 1.00 81.56 273 ASP A O 1
ATOM 2083 N N . ALA A 1 274 ? 5.958 -13.893 -26.548 1.00 83.69 274 ALA A N 1
ATOM 2084 C CA . ALA A 1 274 ? 5.289 -12.907 -25.705 1.00 83.69 274 ALA A CA 1
ATOM 2085 C C . ALA A 1 274 ? 4.226 -13.547 -24.805 1.00 83.69 274 ALA A C 1
ATOM 2087 O O . ALA A 1 274 ? 4.168 -13.255 -23.613 1.00 83.69 274 ALA A O 1
ATOM 2088 N N . ARG A 1 275 ? 3.402 -14.445 -25.356 1.00 77.44 275 ARG A N 1
ATOM 2089 C CA . ARG A 1 275 ? 2.358 -15.140 -24.598 1.00 77.44 275 ARG A CA 1
ATOM 2090 C C . ARG A 1 275 ? 2.944 -16.026 -23.508 1.00 77.44 275 ARG A C 1
ATOM 2092 O O . ARG A 1 275 ? 2.421 -16.017 -22.403 1.00 77.44 275 ARG A O 1
ATOM 2099 N N . GLU A 1 276 ? 4.005 -16.770 -23.807 1.00 79.88 276 GLU A N 1
ATOM 2100 C CA . GLU A 1 276 ? 4.693 -17.593 -22.809 1.00 79.88 276 GLU A CA 1
ATOM 2101 C C . GLU A 1 276 ? 5.248 -16.729 -21.672 1.00 79.88 276 GLU A C 1
ATOM 2103 O O . GLU A 1 276 ? 5.097 -17.057 -20.499 1.00 79.88 276 GLU A O 1
ATOM 2108 N N . LYS A 1 277 ? 5.845 -15.584 -22.003 1.00 76.31 277 LYS A N 1
ATOM 2109 C CA . LYS A 1 277 ? 6.423 -14.670 -21.014 1.00 76.31 277 LYS A CA 1
ATOM 2110 C C . LYS A 1 277 ? 5.365 -13.971 -20.158 1.00 76.31 277 LYS A C 1
ATOM 2112 O O . LYS A 1 277 ? 5.561 -13.834 -18.955 1.00 76.31 277 LYS A O 1
ATOM 2117 N N . LEU A 1 278 ? 4.237 -13.594 -20.757 1.00 71.25 278 LEU A N 1
ATOM 2118 C CA . LEU A 1 278 ? 3.132 -12.917 -20.074 1.00 71.25 278 LEU A CA 1
ATOM 2119 C C . LEU A 1 278 ? 2.205 -13.872 -19.309 1.00 71.25 278 LEU A C 1
ATOM 2121 O O . LEU A 1 278 ? 1.519 -13.439 -18.395 1.00 71.25 278 LEU A O 1
ATOM 2125 N N . SER A 1 279 ? 2.162 -15.166 -19.647 1.00 70.56 279 SER A N 1
ATOM 2126 C CA . SER A 1 279 ? 1.381 -16.145 -18.874 1.00 70.56 279 SER A CA 1
ATOM 2127 C C . SER A 1 279 ? 2.021 -16.489 -17.530 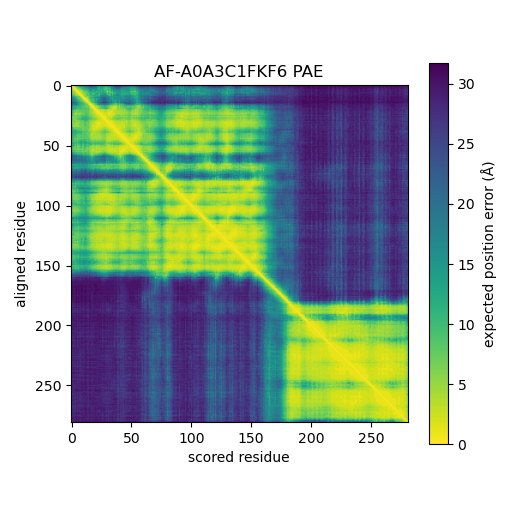1.00 70.56 279 SER A C 1
ATOM 2129 O O . SER A 1 279 ? 1.351 -17.024 -16.652 1.00 70.56 279 SER A O 1
ATOM 2131 N N . HIS A 1 280 ? 3.320 -16.224 -17.395 1.00 56.31 280 HIS A N 1
ATOM 2132 C CA . HIS A 1 280 ? 4.096 -16.425 -16.175 1.00 56.31 280 HIS A CA 1
ATOM 2133 C C . HIS A 1 280 ? 4.275 -15.128 -15.374 1.00 56.31 280 HIS A C 1
ATOM 2135 O O . HIS A 1 280 ? 5.105 -15.116 -14.473 1.00 56.31 280 HIS A O 1
ATOM 2141 N N . SER A 1 281 ? 3.562 -14.046 -15.711 1.00 47.84 281 SER A N 1
ATOM 2142 C CA . SER A 1 281 ? 3.699 -12.713 -15.107 1.00 47.84 281 SER A CA 1
ATOM 2143 C C . SER A 1 281 ? 2.365 -12.215 -14.564 1.00 47.84 281 SER A C 1
ATOM 2145 O O . SER A 1 281 ? 2.338 -11.713 -13.421 1.00 47.84 281 SER A O 1
#

Foldseek 3Di:
DFDDDDDCVCVVVVDDQFWDDKDWDDDTGHTDIDTDTDPQWDWAWDDDPPDIDIDTDNDDDDQPAEFDWDWACPDPPATKIKTFAQAWDDQDWDQDPVVRAIKGWIFGPDHQHWHCDWDDFPQWIWDTGRGGTIIGGPDPQWDWDDDRGIIMIAGPNHGPGPCLQVLDDDDDDDDDDADDDSQGQCLVVLCPDDPVCLVVVLVVLVVQLVVDDDVSNLNSLSSNLSNCLSVLVLVSSLVSLVVSCVVPVCLLVRLNSLSSNLSSCVSVVNNVSSCVSNVSD

Sequence (281 aa):
DAQADVDMSIMSLVSGNLMSRGRQVSHEDVTVLAFDVAAGTMVHVNRQQSVWQIDLVRNYVTPAGVLQVVREPNAEPNGHVLIKALSPKGPFAINDPEAGDMIMVSPVLEVSHAVVTPRRYVDFEILATSQGIAIVPFSDQLAVEGKPGAITISTPLGLSMSNLVSRGIGKAAAESDSYSSPVFMDFANWRQGSSANFRTIRRQVSAEIQESEGEKRGARRLMLARYYLSHGFAAEARGMLQLMAAEDSNADKDLYHQGLMGVAEYYMGRYADAREKLSHS

Secondary structure (DSSP, 8-state):
--------GGGGTS--TTEEEEEEEP-SSS-EEEEEE-TTPEEEEEEETTEEEEEEESS----SEE--EEEETT-SSS-EEEEEESS----EEEE-TTT--EEEEE--SSTTEE--S-EE-SSEEEPP-SSBEEEEESSTT-EEEEETEEEEEE-TT-----TTSTT------S-------TT---HHHHT-S-GGGHHHHHHHHHHHHHH--HHHHHHHHHHHHHHHHHTT-HHHHHHHHHHHHHH-TTGGG-HHHHHHHHHHHHHTT-HHHHHHHHHT-

Radius of gyration: 22.77 Å; Cα contacts (8 Å, |Δi|>4): 465; chains: 1; bounding box: 63×33×59 Å

Mean predicted aligned error: 17.23 Å